Protein AF-A0A958EZ00-F1 (afdb_monomer_lite)

Structure (mmCIF, N/CA/C/O backbone):
data_AF-A0A958EZ00-F1
#
_entry.id   AF-A0A958EZ00-F1
#
loop_
_atom_site.group_PDB
_atom_site.id
_atom_site.type_symbol
_atom_site.label_atom_id
_atom_site.label_alt_id
_atom_site.label_comp_id
_atom_site.label_asym_id
_atom_site.label_entity_id
_atom_site.label_seq_id
_atom_site.pdbx_PDB_ins_code
_atom_site.Cartn_x
_atom_site.Cartn_y
_atom_site.Cartn_z
_atom_site.occupancy
_atom_site.B_iso_or_equiv
_atom_site.auth_seq_id
_atom_site.auth_comp_id
_atom_site.auth_asym_id
_atom_site.auth_atom_id
_atom_site.pdbx_PDB_model_num
ATOM 1 N N . MET A 1 1 ? -25.306 6.528 17.519 1.00 49.47 1 MET A N 1
ATOM 2 C CA . MET A 1 1 ? -23.962 6.523 16.888 1.00 49.47 1 MET A CA 1
ATOM 3 C C . MET A 1 1 ? -23.137 7.650 17.500 1.00 49.47 1 MET A C 1
ATOM 5 O O . MET A 1 1 ? -23.583 8.788 17.446 1.00 49.47 1 MET A O 1
ATOM 9 N N . LYS A 1 2 ? -22.003 7.355 18.158 1.00 48.66 2 LYS A N 1
ATOM 10 C CA . LYS A 1 2 ? -21.158 8.382 18.801 1.00 48.66 2 LYS A CA 1
ATOM 11 C C . LYS A 1 2 ? -20.414 9.184 17.727 1.00 48.66 2 LYS A C 1
ATOM 13 O O . LYS A 1 2 ? -19.671 8.603 16.942 1.00 48.66 2 LYS A O 1
ATOM 18 N N . LYS A 1 3 ? -20.613 10.503 17.704 1.00 57.28 3 LYS A N 1
ATOM 19 C CA . LYS A 1 3 ? -19.847 11.449 16.880 1.00 57.28 3 LYS A CA 1
ATOM 20 C C . LYS A 1 3 ? -18.385 11.384 17.344 1.00 57.28 3 LYS A C 1
ATOM 22 O O . LYS A 1 3 ? -18.092 11.781 18.469 1.00 57.28 3 LYS A O 1
ATOM 27 N N . GLN A 1 4 ? -17.495 10.789 16.551 1.00 63.94 4 GLN A N 1
ATOM 28 C CA . GLN A 1 4 ? -16.075 10.708 16.905 1.00 63.94 4 GLN A CA 1
ATOM 29 C C . GLN A 1 4 ? -15.435 12.094 16.766 1.00 63.94 4 GLN A C 1
ATOM 31 O O . GLN A 1 4 ? -15.678 12.798 15.787 1.00 63.94 4 GLN A O 1
ATOM 36 N N . SER A 1 5 ? -14.648 12.495 17.766 1.00 79.75 5 SER A N 1
ATOM 37 C CA . SER A 1 5 ? -13.865 13.735 17.723 1.00 79.75 5 SER A CA 1
ATOM 38 C C . SER A 1 5 ? -12.814 13.651 16.611 1.00 79.75 5 SER A C 1
ATOM 40 O O . SER A 1 5 ? -12.184 12.604 16.447 1.00 79.75 5 SER A O 1
ATOM 42 N N . GLY A 1 6 ? -12.597 14.741 15.866 1.00 77.50 6 GLY A N 1
ATOM 43 C CA . GLY A 1 6 ? -11.625 14.783 14.764 1.00 77.50 6 GLY A CA 1
ATOM 44 C C . GLY A 1 6 ? -10.209 14.377 15.190 1.00 77.50 6 GLY A C 1
ATOM 45 O O . GLY A 1 6 ? -9.520 13.670 14.458 1.00 77.50 6 GLY A O 1
ATOM 46 N N . THR A 1 7 ? -9.812 14.707 16.422 1.00 82.06 7 THR A N 1
ATOM 47 C CA . THR A 1 7 ? -8.520 14.310 17.007 1.00 82.06 7 THR A CA 1
ATOM 48 C C . THR A 1 7 ? -8.369 12.790 17.119 1.00 82.06 7 THR A C 1
ATOM 50 O O . THR A 1 7 ? -7.282 12.253 16.927 1.00 82.06 7 THR A O 1
ATOM 53 N N . LEU A 1 8 ? -9.466 12.076 17.384 1.00 81.75 8 LEU A N 1
ATOM 54 C CA . LEU A 1 8 ? -9.467 10.620 17.541 1.00 81.75 8 LEU A CA 1
ATOM 55 C C . LEU A 1 8 ? -9.341 9.908 16.185 1.00 81.75 8 LEU A C 1
ATOM 57 O O . LEU A 1 8 ? -8.690 8.870 16.089 1.00 81.75 8 LEU A O 1
ATOM 61 N N . ILE A 1 9 ? -9.904 10.497 15.125 1.00 82.81 9 ILE A N 1
ATOM 62 C CA . ILE A 1 9 ? -9.750 10.005 13.748 1.00 82.81 9 ILE A CA 1
ATOM 63 C C . ILE A 1 9 ? -8.293 10.139 13.301 1.00 82.81 9 ILE A C 1
ATOM 65 O O . ILE A 1 9 ? -7.737 9.181 12.767 1.00 82.81 9 ILE A O 1
ATOM 69 N N . LEU A 1 10 ? -7.674 11.295 13.564 1.00 85.75 10 LEU A N 1
ATOM 70 C CA . LEU A 1 10 ? -6.268 11.552 13.241 1.00 85.75 10 LEU A CA 1
ATOM 71 C C . LEU A 1 10 ? -5.329 10.606 13.991 1.00 85.75 10 LEU A C 1
ATOM 73 O O . LEU A 1 10 ? -4.479 9.981 13.363 1.00 85.75 10 LEU A O 1
ATOM 77 N N . ALA A 1 11 ? -5.515 10.440 15.303 1.00 86.12 11 ALA A N 1
ATOM 78 C CA . ALA A 1 11 ? -4.710 9.507 16.089 1.00 86.12 11 ALA A CA 1
ATOM 79 C C . ALA A 1 11 ? -4.815 8.076 15.533 1.00 86.12 11 ALA A C 1
ATOM 81 O O . ALA A 1 11 ? -3.800 7.435 15.267 1.00 86.12 11 ALA A O 1
ATOM 82 N N . ASN A 1 12 ? -6.033 7.599 15.260 1.00 82.81 12 ASN A N 1
ATOM 83 C CA . ASN A 1 12 ? -6.243 6.274 14.672 1.00 82.81 12 ASN A CA 1
ATOM 84 C C . ASN A 1 12 ? -5.625 6.133 13.274 1.00 82.81 12 ASN A C 1
ATOM 86 O O . ASN A 1 12 ? -5.130 5.056 12.944 1.00 82.81 12 ASN A O 1
ATOM 90 N N . ALA A 1 13 ? -5.643 7.197 12.465 1.00 85.25 13 ALA A N 1
ATOM 91 C CA . ALA A 1 13 ? -4.999 7.210 11.156 1.00 85.25 13 ALA A CA 1
ATOM 92 C C . ALA A 1 13 ? -3.489 7.001 11.307 1.00 85.25 13 ALA A C 1
ATOM 94 O O . ALA A 1 13 ? -2.923 6.096 10.709 1.00 85.25 13 ALA A O 1
ATOM 95 N N . VAL A 1 14 ? -2.844 7.784 12.170 1.00 87.06 14 VAL A N 1
ATOM 96 C CA . VAL A 1 14 ? -1.397 7.704 12.410 1.00 87.06 14 VAL A CA 1
ATOM 97 C C . VAL A 1 14 ? -1.005 6.307 12.900 1.00 87.06 14 VAL A C 1
ATOM 99 O O . VAL A 1 14 ? -0.127 5.678 12.313 1.00 87.06 14 VAL A O 1
ATOM 102 N N . PHE A 1 15 ? -1.704 5.775 13.907 1.00 87.88 15 PHE A N 1
ATOM 103 C CA . PHE A 1 15 ? -1.373 4.472 14.495 1.00 87.88 15 PHE A CA 1
ATOM 104 C C . PHE A 1 15 ? -1.620 3.276 13.569 1.00 87.88 15 PHE A C 1
ATOM 106 O O . PHE A 1 15 ? -0.965 2.252 13.734 1.00 87.88 15 PHE A O 1
ATOM 113 N N . LYS A 1 16 ? -2.547 3.368 12.608 1.00 85.75 16 LYS A N 1
ATOM 114 C CA . LYS A 1 16 ? -2.844 2.259 11.683 1.00 85.75 16 LYS A CA 1
ATOM 115 C C . LYS A 1 16 ? -2.095 2.377 10.360 1.00 85.75 16 LYS A C 1
ATOM 117 O O . LYS A 1 16 ? -1.569 1.387 9.854 1.00 85.75 16 LYS A O 1
ATOM 122 N N . LEU A 1 17 ? -2.056 3.577 9.784 1.00 88.06 17 LEU A N 1
ATOM 123 C CA . LEU A 1 17 ? -1.541 3.791 8.435 1.00 88.06 17 LEU A CA 1
ATOM 124 C C . LEU A 1 17 ? -0.013 3.779 8.410 1.00 88.06 17 LEU A C 1
ATOM 126 O O . LEU A 1 17 ? 0.550 3.146 7.523 1.00 88.06 17 LEU A O 1
ATOM 130 N N . ILE A 1 18 ? 0.661 4.398 9.388 1.00 87.50 18 ILE A N 1
ATOM 131 C CA . ILE A 1 18 ? 2.133 4.459 9.396 1.00 87.50 18 ILE A CA 1
ATOM 132 C C . ILE A 1 18 ? 2.758 3.059 9.465 1.00 87.50 18 ILE A C 1
ATOM 134 O O . ILE A 1 18 ? 3.585 2.761 8.602 1.00 87.50 18 ILE A O 1
ATOM 138 N N . PRO A 1 19 ? 2.363 2.161 10.393 1.00 86.69 19 PRO A N 1
ATOM 139 C CA . PRO A 1 19 ? 2.923 0.811 10.421 1.00 86.69 19 PRO A CA 1
ATOM 140 C C . PRO A 1 19 ? 2.627 0.031 9.141 1.00 86.69 19 PRO A C 1
ATOM 142 O O . PRO A 1 19 ? 3.482 -0.701 8.659 1.00 86.69 19 PRO A O 1
ATOM 145 N N . THR A 1 20 ? 1.444 0.225 8.550 1.00 88.12 20 THR A N 1
ATOM 146 C CA . THR A 1 20 ? 1.075 -0.436 7.291 1.00 88.12 20 THR A CA 1
ATOM 147 C C . THR A 1 20 ? 1.978 0.016 6.144 1.00 88.12 20 THR A C 1
ATOM 149 O O . THR A 1 20 ? 2.512 -0.820 5.422 1.00 88.12 20 THR A O 1
ATOM 152 N N . ILE A 1 21 ? 2.193 1.326 5.995 1.00 88.06 21 ILE A N 1
ATOM 153 C CA . ILE A 1 21 ? 3.086 1.883 4.971 1.00 88.06 21 ILE A CA 1
ATOM 154 C C . ILE A 1 21 ? 4.519 1.394 5.198 1.00 88.06 21 ILE A C 1
ATOM 156 O O . ILE A 1 21 ? 5.175 0.995 4.242 1.00 88.06 21 ILE A O 1
ATOM 160 N N . ALA A 1 22 ? 4.991 1.370 6.447 1.00 85.81 22 ALA A N 1
ATOM 161 C CA . ALA A 1 22 ? 6.331 0.897 6.785 1.00 85.81 22 ALA A CA 1
ATOM 162 C C . ALA A 1 22 ? 6.530 -0.590 6.449 1.00 85.81 22 ALA A C 1
ATOM 164 O O . ALA A 1 22 ? 7.544 -0.950 5.855 1.00 85.81 22 ALA A O 1
ATOM 165 N N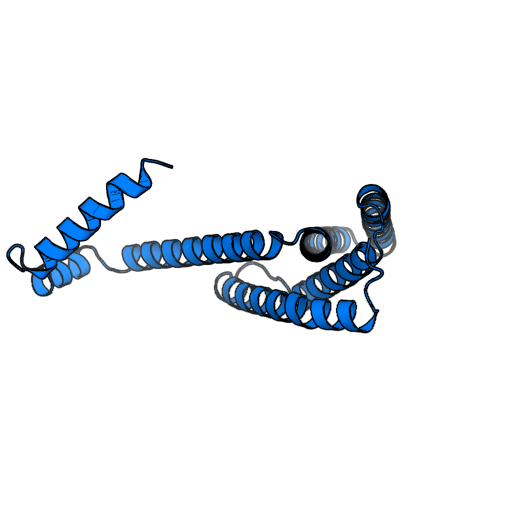 . ILE A 1 23 ? 5.553 -1.446 6.775 1.00 85.12 23 ILE A N 1
ATOM 166 C CA . ILE A 1 23 ? 5.592 -2.873 6.429 1.00 85.12 23 ILE A CA 1
ATOM 167 C C . ILE A 1 23 ? 5.604 -3.044 4.911 1.00 85.12 23 ILE A C 1
ATOM 169 O O . ILE A 1 23 ? 6.446 -3.767 4.392 1.00 85.12 23 ILE A O 1
ATOM 173 N N . VAL A 1 24 ? 4.719 -2.356 4.184 1.00 85.06 24 VAL A N 1
ATOM 174 C CA . VAL A 1 24 ? 4.677 -2.440 2.716 1.00 85.06 24 VAL A CA 1
ATOM 175 C C . VAL A 1 24 ? 5.985 -1.951 2.099 1.00 85.06 24 VAL A C 1
ATOM 177 O O . VAL A 1 24 ? 6.509 -2.620 1.216 1.00 85.06 24 VAL A O 1
ATOM 180 N N . ALA A 1 25 ? 6.557 -0.849 2.591 1.00 83.19 25 ALA A N 1
ATOM 181 C CA . ALA A 1 25 ? 7.860 -0.354 2.150 1.00 83.19 25 ALA A CA 1
ATOM 182 C C . ALA A 1 25 ? 8.962 -1.401 2.352 1.00 83.19 25 ALA A C 1
ATOM 184 O O . ALA A 1 25 ? 9.732 -1.674 1.434 1.00 83.19 25 ALA A O 1
ATOM 185 N N . TYR A 1 26 ? 9.008 -2.016 3.535 1.00 80.44 26 TYR A N 1
ATOM 186 C CA . TYR A 1 26 ? 9.975 -3.059 3.854 1.00 80.44 26 TYR A CA 1
ATOM 187 C C . TYR A 1 26 ? 9.829 -4.280 2.936 1.00 80.44 26 TYR A C 1
ATOM 189 O O . TYR A 1 26 ? 10.812 -4.719 2.341 1.00 80.44 26 TYR A O 1
ATOM 197 N N . LEU A 1 27 ? 8.603 -4.787 2.757 1.00 79.25 27 LEU A N 1
ATOM 198 C CA . LEU A 1 27 ? 8.330 -5.913 1.858 1.00 79.25 27 LEU A CA 1
ATOM 199 C C . LEU A 1 27 ? 8.697 -5.585 0.407 1.00 79.25 27 LEU A C 1
ATOM 201 O O . LEU A 1 27 ? 9.216 -6.443 -0.302 1.00 79.25 27 LEU A O 1
ATOM 205 N N . TRP A 1 28 ? 8.474 -4.344 -0.029 1.00 78.38 28 TRP A N 1
ATOM 206 C CA . TRP A 1 28 ? 8.827 -3.912 -1.377 1.00 78.38 28 TRP A CA 1
ATOM 207 C C . TRP A 1 28 ? 10.337 -3.862 -1.595 1.00 78.38 28 TRP A C 1
ATOM 209 O O . TRP A 1 28 ? 10.805 -4.268 -2.653 1.00 78.38 28 TRP A O 1
ATOM 219 N N . ILE A 1 29 ? 11.102 -3.393 -0.603 1.00 77.00 29 ILE A N 1
ATOM 220 C CA . ILE A 1 29 ? 12.572 -3.384 -0.656 1.00 77.00 29 ILE A CA 1
ATOM 221 C C . ILE A 1 29 ? 13.102 -4.818 -0.760 1.00 77.00 29 ILE A C 1
ATOM 223 O O . ILE A 1 29 ? 13.936 -5.085 -1.621 1.00 77.00 29 ILE A O 1
ATOM 227 N N . LEU A 1 30 ? 12.578 -5.739 0.056 1.00 72.94 30 LEU A N 1
ATOM 228 C CA . LEU A 1 30 ? 12.941 -7.159 -0.008 1.00 72.94 30 LEU A CA 1
ATOM 229 C C . LEU A 1 30 ? 12.594 -7.786 -1.360 1.00 72.94 30 LEU A C 1
ATOM 231 O O . LEU A 1 30 ? 13.378 -8.544 -1.924 1.00 72.94 30 LEU A O 1
ATOM 235 N N . TYR A 1 31 ? 11.415 -7.477 -1.895 1.00 73.44 31 TYR A N 1
ATOM 236 C CA . TYR A 1 31 ? 11.012 -7.980 -3.200 1.00 73.44 31 TYR A CA 1
ATOM 237 C C . TYR A 1 31 ? 11.919 -7.428 -4.307 1.00 73.44 31 TYR A C 1
ATOM 239 O O . TYR A 1 31 ? 12.465 -8.199 -5.090 1.00 73.44 31 TYR A O 1
ATOM 247 N N . ALA A 1 32 ? 12.161 -6.114 -4.321 1.00 73.94 32 ALA A N 1
ATOM 248 C CA . ALA A 1 32 ? 13.002 -5.449 -5.313 1.00 73.94 32 ALA A CA 1
ATOM 249 C C . ALA A 1 32 ? 14.454 -5.957 -5.310 1.00 73.94 32 ALA A C 1
ATOM 251 O O . ALA A 1 32 ? 15.063 -6.031 -6.373 1.00 73.94 32 ALA A O 1
ATOM 252 N N . SER A 1 33 ? 15.008 -6.350 -4.156 1.00 69.06 33 SER A N 1
ATOM 253 C CA . SER A 1 33 ? 16.350 -6.949 -4.104 1.00 69.06 33 SER A CA 1
ATOM 254 C C . SER A 1 33 ? 16.438 -8.340 -4.739 1.00 69.06 33 SER A C 1
ATOM 256 O O . SER A 1 33 ? 17.528 -8.749 -5.126 1.00 69.06 33 SER A O 1
ATOM 258 N N . ASN A 1 34 ? 15.315 -9.054 -4.864 1.00 66.88 34 ASN A N 1
ATOM 259 C CA . ASN A 1 34 ? 15.271 -10.434 -5.358 1.00 66.88 34 ASN A CA 1
ATOM 260 C C . ASN A 1 34 ? 14.912 -10.550 -6.849 1.00 66.88 34 ASN A C 1
ATOM 262 O O . ASN A 1 34 ? 15.064 -11.621 -7.429 1.00 66.88 34 ASN A O 1
ATOM 266 N N . ILE A 1 35 ? 14.449 -9.469 -7.482 1.00 65.44 35 ILE A N 1
ATOM 267 C CA . ILE A 1 35 ? 14.085 -9.437 -8.905 1.00 65.44 35 ILE A CA 1
ATOM 268 C C . ILE A 1 35 ? 14.881 -8.349 -9.637 1.00 65.44 35 ILE A C 1
ATOM 270 O O . ILE A 1 35 ? 14.462 -7.200 -9.738 1.00 65.44 35 ILE A O 1
ATOM 274 N N . SER A 1 36 ? 16.037 -8.720 -10.190 1.00 54.81 36 SER A N 1
ATOM 275 C CA . SER A 1 36 ? 16.904 -7.829 -10.982 1.00 54.81 36 SER A CA 1
ATOM 276 C C . SER A 1 36 ? 16.317 -7.430 -12.347 1.00 54.81 36 SER A C 1
ATOM 278 O O . SER A 1 36 ? 16.859 -6.553 -13.019 1.00 54.81 36 SER A O 1
ATOM 280 N N . GLU A 1 37 ? 15.216 -8.060 -12.764 1.00 55.31 37 GLU A N 1
ATOM 281 C CA . GLU A 1 37 ? 14.713 -8.016 -14.143 1.00 55.31 37 GLU A CA 1
ATOM 282 C C . GLU A 1 37 ? 13.554 -7.033 -14.358 1.00 55.31 37 GLU A C 1
ATOM 284 O O . GLU A 1 37 ? 13.335 -6.582 -15.484 1.00 55.31 37 GLU A O 1
ATOM 289 N N . ILE A 1 38 ? 12.830 -6.634 -13.303 1.00 57.09 38 ILE A N 1
ATOM 290 C CA . ILE A 1 38 ? 11.723 -5.678 -13.432 1.00 57.09 38 ILE A CA 1
ATOM 291 C C . ILE A 1 38 ? 12.191 -4.316 -12.940 1.00 57.09 38 ILE A C 1
ATOM 293 O O . ILE A 1 38 ? 12.416 -4.093 -11.753 1.00 57.09 38 ILE A O 1
ATOM 297 N N . ARG A 1 39 ? 12.287 -3.367 -13.872 1.00 58.88 39 ARG A N 1
ATOM 298 C CA . ARG A 1 39 ? 12.596 -1.958 -13.611 1.00 58.88 39 ARG A CA 1
ATOM 299 C C . ARG A 1 39 ? 11.403 -1.261 -12.935 1.00 58.88 39 ARG A C 1
ATOM 301 O O . ARG A 1 39 ? 10.800 -0.354 -13.496 1.00 58.88 39 ARG A O 1
ATOM 308 N N . THR A 1 40 ? 11.007 -1.716 -11.749 1.00 66.00 40 THR A N 1
ATOM 309 C CA . THR A 1 40 ? 10.026 -1.011 -10.919 1.00 66.00 40 THR A CA 1
ATOM 310 C C . THR A 1 40 ? 10.717 0.110 -10.160 1.00 66.00 40 THR A C 1
ATOM 312 O O . THR A 1 40 ? 11.759 -0.132 -9.562 1.00 66.00 40 THR A O 1
ATOM 315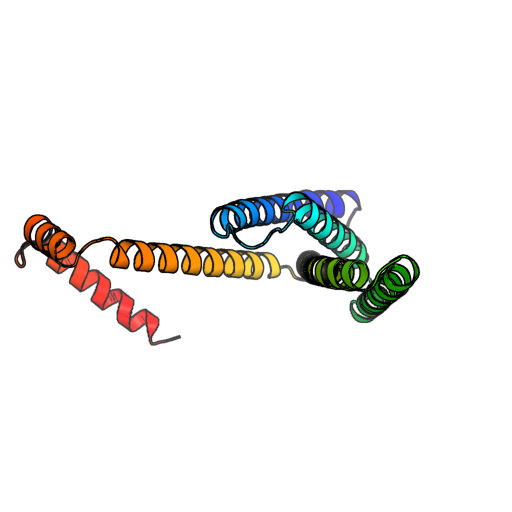 N N . ASP A 1 41 ? 10.133 1.308 -10.143 1.00 82.44 41 ASP A N 1
ATOM 316 C CA . ASP A 1 41 ? 10.538 2.379 -9.229 1.00 82.44 41 ASP A CA 1
ATOM 317 C C . ASP A 1 41 ? 9.902 2.119 -7.847 1.00 82.44 41 ASP A C 1
ATOM 319 O O . ASP A 1 41 ? 8.699 2.349 -7.668 1.00 82.44 41 ASP A O 1
ATOM 323 N N . PRO A 1 42 ? 10.661 1.601 -6.859 1.00 81.56 42 PRO A N 1
ATOM 324 C CA . PRO A 1 42 ? 10.100 1.240 -5.561 1.00 81.56 42 PRO A CA 1
ATOM 325 C C . PRO A 1 42 ? 9.610 2.474 -4.796 1.00 81.56 42 PRO A C 1
ATOM 327 O O . PRO A 1 42 ? 8.632 2.392 -4.052 1.00 81.56 42 PRO A O 1
ATOM 330 N N . VAL A 1 43 ? 10.257 3.626 -4.999 1.00 86.75 43 VAL A N 1
ATOM 331 C CA . VAL A 1 43 ? 9.899 4.873 -4.321 1.00 86.75 43 VAL A CA 1
ATOM 332 C C . VAL A 1 43 ? 8.594 5.410 -4.898 1.00 86.75 43 VAL A C 1
ATOM 334 O O . VAL A 1 43 ? 7.671 5.707 -4.138 1.00 86.75 43 VAL A O 1
ATOM 337 N N . GLY A 1 44 ? 8.475 5.457 -6.229 1.00 89.19 44 GLY A N 1
ATOM 338 C CA . GLY A 1 44 ? 7.239 5.842 -6.912 1.00 89.19 44 GLY A CA 1
ATOM 339 C C . GLY A 1 44 ? 6.047 4.977 -6.489 1.00 89.19 44 GLY A C 1
ATOM 340 O O . GLY A 1 44 ? 4.992 5.500 -6.122 1.00 89.19 44 GLY A O 1
ATOM 341 N N . ASN A 1 45 ? 6.232 3.655 -6.445 1.00 89.06 45 ASN A N 1
ATOM 342 C CA . ASN A 1 45 ? 5.191 2.711 -6.029 1.00 89.06 45 ASN A CA 1
ATOM 343 C C . ASN A 1 45 ? 4.722 2.959 -4.590 1.00 89.06 45 ASN A C 1
ATOM 345 O O . ASN A 1 45 ? 3.518 2.985 -4.321 1.00 89.06 45 ASN A O 1
ATOM 349 N N . LEU A 1 46 ? 5.661 3.194 -3.669 1.00 91.25 46 LEU A N 1
ATOM 350 C CA . LEU A 1 46 ? 5.348 3.458 -2.267 1.00 91.25 46 LEU A CA 1
ATOM 351 C C . LEU A 1 46 ? 4.604 4.785 -2.078 1.00 91.25 46 LEU A C 1
ATOM 353 O O . LEU A 1 46 ? 3.682 4.863 -1.261 1.00 91.25 46 LEU A O 1
ATOM 357 N N . ILE A 1 47 ? 4.973 5.820 -2.835 1.00 93.56 47 ILE A N 1
ATOM 358 C CA . ILE A 1 47 ? 4.288 7.118 -2.809 1.00 93.56 47 ILE A CA 1
ATOM 359 C C . ILE A 1 47 ? 2.840 6.948 -3.270 1.00 93.56 47 ILE A C 1
ATOM 361 O O . ILE A 1 47 ? 1.919 7.359 -2.562 1.00 93.56 47 ILE A O 1
ATOM 365 N N . VAL A 1 48 ? 2.624 6.294 -4.414 1.00 93.69 48 VAL A N 1
ATOM 366 C CA . VAL A 1 48 ? 1.280 6.053 -4.960 1.00 93.69 48 VAL A CA 1
ATOM 367 C C . VAL A 1 48 ? 0.431 5.229 -3.988 1.00 93.69 48 VAL A C 1
ATOM 369 O O . VAL A 1 48 ? -0.717 5.593 -3.717 1.00 93.69 48 VAL A O 1
ATOM 372 N N . PHE A 1 49 ? 1.004 4.176 -3.396 1.00 92.94 49 PHE A N 1
ATOM 373 C CA . PHE A 1 49 ? 0.341 3.380 -2.363 1.00 92.94 49 PHE A CA 1
ATOM 374 C C . PHE A 1 49 ? -0.058 4.236 -1.153 1.00 92.94 49 PHE A C 1
ATOM 376 O O . PHE A 1 49 ? -1.211 4.224 -0.724 1.00 92.94 49 PHE A O 1
ATOM 383 N N . SER A 1 50 ? 0.875 5.026 -0.620 1.00 94.44 50 SER A N 1
ATOM 384 C CA . SER A 1 50 ? 0.645 5.853 0.570 1.00 94.44 50 SER A CA 1
ATOM 385 C C . SER A 1 50 ? -0.450 6.893 0.335 1.00 94.44 50 SER A C 1
ATOM 387 O O . SER A 1 50 ? -1.330 7.064 1.178 1.00 94.44 50 SER A O 1
ATOM 389 N N . ILE A 1 51 ? -0.446 7.547 -0.830 1.00 95.50 51 ILE A N 1
ATOM 390 C CA . ILE A 1 51 ? -1.473 8.524 -1.210 1.00 95.50 51 ILE A CA 1
ATOM 391 C C . ILE A 1 51 ? -2.846 7.846 -1.305 1.00 95.50 51 ILE A C 1
ATOM 393 O O . ILE A 1 51 ? -3.807 8.333 -0.707 1.00 95.50 51 ILE A O 1
ATOM 397 N N . GLY A 1 52 ? -2.949 6.708 -2.001 1.00 93.88 52 GLY A N 1
ATOM 398 C CA . GLY A 1 52 ? -4.214 5.980 -2.149 1.00 93.88 52 GLY A CA 1
ATOM 399 C C . GLY A 1 52 ? -4.788 5.513 -0.811 1.00 93.88 52 GLY A C 1
ATOM 400 O O . GLY A 1 52 ? -5.981 5.678 -0.547 1.00 93.88 52 GLY A O 1
ATOM 401 N N . LEU A 1 53 ? -3.924 5.006 0.070 1.00 93.62 53 LEU A N 1
ATOM 402 C CA . LEU A 1 53 ? -4.280 4.552 1.411 1.00 93.62 53 LEU A CA 1
ATOM 403 C C . LEU A 1 53 ? -4.796 5.703 2.288 1.00 93.62 53 LEU A C 1
ATOM 405 O O . LEU A 1 53 ? -5.852 5.578 2.909 1.00 93.62 53 LEU A O 1
ATOM 409 N N . VAL A 1 54 ? -4.074 6.829 2.320 1.00 94.94 54 VAL A N 1
ATOM 410 C CA . VAL A 1 54 ? -4.428 8.003 3.131 1.00 94.94 54 VAL A CA 1
ATOM 411 C C . VAL A 1 54 ? -5.732 8.628 2.639 1.00 94.94 54 VAL A C 1
ATOM 413 O O . VAL A 1 54 ? -6.650 8.816 3.438 1.00 94.94 54 VAL A O 1
ATOM 416 N N . ILE A 1 55 ? -5.850 8.903 1.334 1.00 94.19 55 ILE A N 1
ATOM 417 C CA . ILE A 1 55 ? -7.061 9.506 0.755 1.00 94.19 55 ILE A CA 1
ATOM 418 C C . ILE A 1 55 ? -8.278 8.630 1.050 1.00 94.19 55 ILE A C 1
ATOM 420 O O . ILE A 1 55 ? -9.290 9.120 1.556 1.00 94.19 55 ILE A O 1
ATOM 424 N N . SER A 1 56 ? -8.164 7.329 0.781 1.00 93.62 56 SER A N 1
ATOM 425 C CA . SER A 1 56 ? -9.234 6.372 1.035 1.00 93.62 56 SER A CA 1
ATOM 426 C C . SER A 1 56 ? -9.636 6.355 2.510 1.00 93.62 56 SER A C 1
ATOM 428 O O . SER A 1 56 ? -10.810 6.545 2.833 1.00 93.62 56 SER A O 1
ATOM 430 N N . TYR A 1 57 ? -8.670 6.213 3.424 1.00 92.38 57 TYR A N 1
ATOM 431 C CA . TYR A 1 57 ? -8.949 6.164 4.858 1.00 92.38 57 TYR A CA 1
ATOM 432 C C . TYR A 1 57 ? -9.732 7.395 5.332 1.00 92.38 57 TYR A C 1
ATOM 434 O O . TYR A 1 57 ? -10.742 7.252 6.024 1.00 92.38 57 TYR A O 1
ATOM 442 N N . PHE A 1 58 ? -9.313 8.600 4.929 1.00 91.44 58 PHE A N 1
ATOM 443 C CA . PHE A 1 58 ? -10.007 9.827 5.316 1.00 91.44 58 PHE A CA 1
ATOM 444 C C . PHE A 1 58 ? -11.409 9.923 4.710 1.00 91.44 58 PHE A C 1
ATOM 446 O O . PHE A 1 58 ? -12.350 10.240 5.436 1.00 91.44 58 PHE A O 1
ATOM 453 N N . LEU A 1 59 ? -11.589 9.595 3.426 1.00 90.69 59 LEU A N 1
ATOM 454 C CA . LEU A 1 59 ? -12.915 9.594 2.793 1.00 90.69 59 LEU A CA 1
ATOM 455 C C . LEU A 1 59 ? -13.898 8.676 3.531 1.00 90.69 59 LEU A C 1
ATOM 457 O O . LEU A 1 59 ? -15.043 9.051 3.791 1.00 90.69 59 LEU A O 1
ATOM 461 N N . TYR A 1 60 ? -13.448 7.486 3.920 1.00 89.44 60 TYR A N 1
ATOM 462 C CA . TYR A 1 60 ? -14.301 6.519 4.603 1.00 89.44 60 TYR A CA 1
ATOM 463 C C . TYR A 1 60 ? -14.468 6.787 6.098 1.00 89.44 60 TYR A C 1
ATOM 465 O O . TYR A 1 60 ? -15.511 6.434 6.655 1.00 89.44 60 TYR A O 1
ATOM 473 N N . ALA A 1 61 ? -13.528 7.488 6.739 1.00 86.44 61 ALA A N 1
ATOM 474 C CA . ALA A 1 61 ? -13.696 7.979 8.106 1.00 86.44 61 ALA A CA 1
ATOM 475 C C . ALA A 1 61 ? -14.906 8.927 8.235 1.00 86.44 61 ALA A C 1
ATOM 477 O O . ALA A 1 61 ? -15.587 8.929 9.262 1.00 86.44 61 ALA A O 1
ATOM 478 N N . PHE A 1 62 ? -15.245 9.665 7.170 1.00 85.50 62 PHE A N 1
ATOM 479 C CA . PHE A 1 62 ? -16.444 10.509 7.098 1.00 85.50 62 PHE A CA 1
ATOM 480 C C . PHE A 1 62 ? -17.730 9.759 6.698 1.00 85.50 62 PHE A C 1
ATOM 482 O O . PHE A 1 62 ? -18.755 10.389 6.450 1.00 85.50 62 PHE A O 1
ATOM 489 N N . ASN A 1 63 ? -17.727 8.420 6.689 1.00 82.94 63 ASN A N 1
ATOM 490 C CA . ASN A 1 63 ? -18.871 7.568 6.328 1.00 82.94 63 ASN A CA 1
ATOM 491 C C . ASN A 1 63 ? -19.381 7.735 4.886 1.00 82.94 63 ASN A C 1
ATOM 493 O O . ASN A 1 63 ? -20.554 7.466 4.609 1.00 82.94 63 ASN A O 1
ATOM 497 N N . VAL A 1 64 ? -18.520 8.134 3.948 1.00 88.06 64 VAL A N 1
ATOM 498 C CA . VAL A 1 64 ? -18.888 8.121 2.528 1.00 88.06 64 VAL A CA 1
ATOM 499 C C . VAL A 1 64 ? -19.144 6.675 2.073 1.00 88.06 64 VAL A C 1
ATOM 501 O O . VAL A 1 64 ? -18.476 5.735 2.510 1.00 88.06 64 VAL A O 1
ATOM 504 N N . ARG A 1 65 ? -20.154 6.468 1.218 1.00 88.38 65 ARG A N 1
ATOM 505 C CA . ARG A 1 65 ? -20.517 5.135 0.708 1.00 88.38 65 ARG A CA 1
ATOM 506 C C . ARG A 1 65 ? -19.468 4.627 -0.284 1.00 88.38 65 ARG A C 1
ATOM 508 O O . ARG A 1 65 ? -19.178 5.322 -1.253 1.00 88.38 65 ARG A O 1
ATOM 515 N N . PHE A 1 66 ? -19.022 3.379 -0.101 1.00 88.00 66 PHE A N 1
ATOM 516 C CA . PHE A 1 66 ? -18.047 2.703 -0.971 1.00 88.00 66 PHE A CA 1
ATOM 517 C C . PHE A 1 66 ? -18.409 2.758 -2.455 1.00 88.00 66 PHE A C 1
ATOM 519 O O . PHE A 1 66 ? -17.558 3.069 -3.277 1.00 88.00 66 PHE A O 1
ATOM 526 N N . SER A 1 67 ? -19.674 2.528 -2.812 1.00 89.94 67 SER A N 1
ATOM 527 C CA . SER A 1 67 ? -20.098 2.546 -4.217 1.00 89.94 67 SER A CA 1
ATOM 528 C C . SER A 1 67 ? -19.863 3.902 -4.889 1.00 89.94 67 SER A C 1
ATOM 530 O O . SER A 1 67 ? -19.475 3.947 -6.049 1.00 89.94 67 SER A O 1
ATOM 532 N N . VAL A 1 68 ? -20.057 5.011 -4.166 1.00 90.81 68 VAL A N 1
ATOM 533 C CA . VAL A 1 68 ? -19.902 6.364 -4.726 1.00 90.81 68 VAL A CA 1
ATOM 534 C C . VAL A 1 68 ? -18.425 6.690 -4.929 1.00 90.81 68 VAL A C 1
ATOM 536 O O . VAL A 1 68 ? -18.023 7.131 -6.000 1.00 90.81 68 VAL A O 1
ATOM 539 N N . THR A 1 69 ? -17.599 6.428 -3.919 1.00 92.50 69 THR A N 1
ATOM 540 C CA . THR A 1 69 ? -16.149 6.654 -3.984 1.00 92.50 69 THR A CA 1
ATOM 541 C C . THR A 1 69 ? -15.461 5.720 -4.967 1.00 92.50 69 THR A C 1
ATOM 543 O O . THR A 1 69 ? -14.520 6.142 -5.626 1.00 92.50 69 THR A O 1
ATOM 546 N N . PHE A 1 70 ? -15.933 4.482 -5.112 1.00 90.12 70 PHE A N 1
ATOM 547 C CA . PHE A 1 70 ? -15.399 3.541 -6.092 1.00 90.12 70 PHE A CA 1
ATOM 548 C C . PHE A 1 70 ? -15.734 3.955 -7.530 1.00 90.12 70 PHE A C 1
ATOM 550 O O . PHE A 1 70 ? -14.873 3.868 -8.398 1.00 90.12 70 PHE A O 1
ATOM 557 N N . LEU A 1 71 ? -16.940 4.475 -7.787 1.00 93.06 71 LEU A N 1
ATOM 558 C CA . LEU A 1 71 ? -17.277 5.043 -9.098 1.00 93.06 71 LEU A CA 1
ATOM 559 C C . LEU A 1 71 ? -16.425 6.275 -9.421 1.00 93.06 71 LEU A C 1
ATOM 561 O O . LEU A 1 71 ? -15.934 6.399 -10.541 1.00 93.06 71 LEU A O 1
ATOM 565 N N . LEU A 1 72 ? -16.202 7.157 -8.441 1.00 93.06 72 LEU A N 1
ATOM 566 C CA . LEU A 1 72 ? -15.300 8.300 -8.605 1.00 93.06 72 LEU A CA 1
ATOM 567 C C . LEU A 1 72 ? -13.858 7.859 -8.873 1.00 93.06 72 LEU A C 1
ATOM 569 O O . LEU A 1 72 ? -13.199 8.440 -9.729 1.00 93.06 72 LEU A O 1
ATOM 573 N N . LEU A 1 73 ? -13.388 6.818 -8.184 1.00 93.00 73 LEU A N 1
ATOM 574 C CA . LEU A 1 73 ? -12.070 6.226 -8.394 1.00 93.00 73 LEU A CA 1
ATOM 575 C C . LEU A 1 73 ? -11.934 5.627 -9.800 1.00 93.00 73 LEU A C 1
ATOM 577 O O . LEU A 1 73 ? -10.966 5.896 -10.501 1.00 93.00 73 LEU A O 1
ATOM 581 N N . ALA A 1 74 ? -12.913 4.837 -10.237 1.00 92.56 74 ALA A N 1
ATOM 582 C CA . ALA A 1 74 ? -12.913 4.262 -11.577 1.00 92.56 74 ALA A CA 1
ATOM 583 C C . ALA A 1 74 ? -12.932 5.361 -12.652 1.00 92.56 74 ALA A C 1
ATOM 585 O O . ALA A 1 74 ? -12.169 5.306 -13.616 1.00 92.56 74 ALA A O 1
ATOM 586 N N . GLY A 1 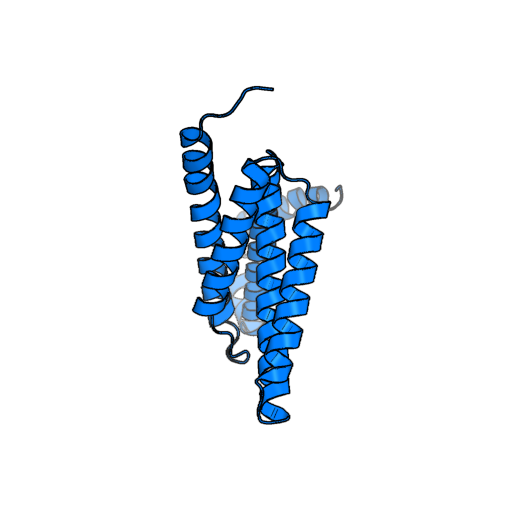75 ? -13.754 6.396 -12.451 1.00 94.31 75 GLY A N 1
ATOM 587 C CA . GLY A 1 75 ? -13.818 7.559 -13.330 1.00 94.31 75 GLY A CA 1
ATOM 588 C C . GLY A 1 75 ? -12.510 8.351 -13.375 1.00 94.31 75 GLY A C 1
ATOM 589 O O . GLY A 1 75 ? -12.091 8.767 -14.456 1.00 94.31 75 GLY A O 1
ATOM 590 N N . SER A 1 76 ? -11.834 8.538 -12.237 1.00 93.25 76 SER A N 1
ATOM 591 C CA . SER A 1 76 ? -10.561 9.263 -12.180 1.00 93.25 76 SER A CA 1
ATOM 592 C C . SER A 1 76 ? -9.429 8.487 -12.851 1.00 93.25 76 SER A C 1
ATOM 594 O O . SER A 1 76 ? -8.697 9.068 -13.650 1.00 93.25 76 SER A O 1
ATOM 596 N N . VAL A 1 77 ? -9.336 7.173 -12.620 1.00 93.50 77 VAL A N 1
ATOM 597 C CA . VAL A 1 77 ? -8.364 6.294 -13.291 1.00 93.50 77 VAL A CA 1
ATOM 598 C C . VAL A 1 77 ? -8.613 6.271 -14.800 1.00 93.50 77 VAL A C 1
ATOM 600 O O . VAL A 1 77 ? -7.680 6.454 -15.578 1.00 93.50 77 VAL A O 1
ATOM 603 N N . TYR A 1 78 ? -9.868 6.127 -15.233 1.00 93.81 78 TYR A N 1
ATOM 604 C CA . TYR A 1 78 ? -10.217 6.166 -16.655 1.00 93.81 78 TYR A CA 1
ATOM 605 C C . TYR A 1 78 ? -9.854 7.511 -17.303 1.00 93.81 78 TYR A C 1
ATOM 607 O O . TYR A 1 78 ? -9.287 7.552 -18.395 1.00 93.81 78 TYR A O 1
ATOM 615 N N . SER A 1 79 ? -10.136 8.619 -16.616 1.00 94.12 79 SER A N 1
ATOM 616 C CA . SER A 1 79 ? -9.817 9.961 -17.114 1.00 94.12 79 SER A CA 1
ATOM 617 C C . SER A 1 79 ? -8.306 10.187 -17.211 1.00 94.12 79 SER A C 1
ATOM 619 O O . SER A 1 79 ? -7.833 10.706 -18.221 1.00 94.12 79 SER A O 1
ATOM 621 N N . ALA A 1 80 ? -7.538 9.744 -16.210 1.00 92.00 80 ALA A N 1
ATOM 622 C CA . ALA A 1 80 ? -6.078 9.821 -16.220 1.00 92.00 80 ALA A CA 1
ATOM 623 C C . ALA A 1 80 ? -5.469 8.991 -17.360 1.00 92.00 80 ALA A C 1
ATOM 625 O O . ALA A 1 80 ? -4.574 9.468 -18.056 1.00 92.00 80 ALA A O 1
ATOM 626 N N . TYR A 1 81 ? -6.006 7.794 -17.613 1.00 90.12 81 TYR A N 1
ATOM 627 C CA . TYR A 1 81 ? -5.598 6.958 -18.741 1.00 90.12 81 TYR A CA 1
ATOM 628 C C . TYR A 1 81 ? -5.834 7.648 -20.091 1.00 90.12 81 TYR A C 1
ATOM 630 O O . TYR A 1 81 ? -4.948 7.695 -20.944 1.00 90.12 81 TYR A O 1
ATOM 638 N N . ARG A 1 82 ? -7.024 8.234 -20.283 1.00 90.38 82 ARG A N 1
ATOM 639 C CA . ARG A 1 82 ? -7.356 8.973 -21.512 1.00 90.38 82 ARG A CA 1
ATOM 640 C C . ARG A 1 82 ? -6.463 10.195 -21.701 1.00 90.38 82 ARG A C 1
ATOM 642 O O . ARG A 1 82 ? -6.067 10.476 -22.828 1.00 90.38 82 ARG A O 1
ATOM 649 N N . TRP A 1 83 ? -6.140 10.892 -20.615 1.00 90.12 83 TRP A N 1
ATOM 650 C CA . TRP A 1 83 ? -5.240 12.039 -20.648 1.00 90.12 83 TRP A CA 1
ATOM 651 C C . TRP A 1 83 ? -3.814 11.637 -21.041 1.00 90.12 83 TRP A C 1
ATOM 653 O O . TRP A 1 83 ? -3.237 12.263 -21.925 1.00 90.12 83 TRP A O 1
ATOM 663 N N . LEU A 1 84 ? -3.280 10.543 -20.489 1.00 86.25 84 LEU A N 1
ATOM 664 C CA . LEU A 1 84 ? -1.963 10.008 -20.861 1.00 86.25 84 LEU A CA 1
ATOM 665 C C . LEU A 1 84 ? -1.844 9.725 -22.363 1.00 86.25 84 LEU A C 1
ATOM 667 O O . LEU A 1 84 ? -0.860 10.121 -22.984 1.00 86.25 84 LEU A O 1
ATOM 671 N N . GLY A 1 85 ? -2.876 9.128 -22.964 1.00 82.38 85 GLY A N 1
ATOM 672 C CA . GLY A 1 85 ? -2.904 8.862 -24.405 1.00 82.38 85 GLY A CA 1
ATOM 673 C C . GLY A 1 85 ? -2.921 10.118 -25.289 1.00 82.38 85 GLY A C 1
ATOM 674 O O . GLY A 1 85 ? -2.640 10.020 -26.477 1.00 82.38 85 GLY A O 1
ATOM 675 N N . SER A 1 86 ? -3.235 11.295 -24.736 1.00 85.00 86 SER A N 1
ATOM 676 C CA . SER A 1 86 ? -3.191 12.571 -25.470 1.00 85.00 86 SER A CA 1
ATOM 677 C C . SER A 1 86 ? -1.828 13.274 -25.426 1.00 85.00 86 SER A C 1
ATOM 679 O O . SER A 1 86 ? -1.614 14.217 -26.182 1.00 85.00 86 SER A O 1
ATOM 681 N N . VAL A 1 87 ? -0.917 12.828 -24.552 1.00 83.75 87 VAL A N 1
ATOM 682 C CA . VAL A 1 87 ? 0.384 13.477 -24.291 1.00 83.75 87 VAL A CA 1
ATOM 683 C C . VAL A 1 87 ? 1.565 12.653 -24.829 1.00 83.75 87 VAL A C 1
ATOM 685 O O . VAL A 1 87 ? 2.672 13.166 -24.947 1.00 83.75 87 VAL A O 1
ATOM 688 N N . SER A 1 88 ? 1.366 11.381 -25.183 1.00 76.81 88 SER A N 1
ATOM 689 C CA . SER A 1 88 ? 2.429 10.526 -25.726 1.00 76.81 88 SER A CA 1
ATOM 690 C C . SER A 1 88 ? 2.729 10.844 -27.198 1.00 76.81 88 SER A C 1
ATOM 692 O O . SER A 1 88 ? 1.857 10.687 -28.050 1.00 76.81 88 SER A O 1
ATOM 694 N N . PHE A 1 89 ? 3.970 11.238 -27.506 1.00 75.88 89 PHE A N 1
ATOM 695 C CA . PHE A 1 89 ? 4.405 11.661 -28.849 1.00 75.88 89 PHE A CA 1
ATOM 696 C C . PHE A 1 89 ? 4.936 10.518 -29.747 1.00 75.88 89 PHE A C 1
ATOM 698 O O . PHE A 1 89 ? 5.330 10.773 -30.883 1.00 75.88 89 PHE A O 1
ATOM 705 N N . GLY A 1 90 ? 4.914 9.262 -29.283 1.00 84.31 90 GLY A N 1
ATOM 706 C CA . GLY A 1 90 ? 5.351 8.090 -30.053 1.00 84.31 90 GLY A CA 1
ATOM 707 C C . GLY A 1 90 ? 4.703 6.780 -29.587 1.00 84.31 90 GLY A C 1
ATOM 708 O O . GLY A 1 90 ? 4.281 6.665 -28.437 1.00 84.31 90 GLY A O 1
ATOM 709 N N . GLU A 1 91 ? 4.628 5.786 -30.479 1.00 82.19 91 GLU A N 1
ATOM 710 C CA . GLU A 1 91 ? 3.951 4.498 -30.229 1.00 82.19 91 GLU A CA 1
ATOM 711 C C . GLU A 1 91 ? 4.624 3.675 -29.116 1.00 82.19 91 GLU A C 1
ATOM 713 O O . GLU A 1 91 ? 3.948 3.120 -28.247 1.00 82.19 91 GLU A O 1
ATOM 718 N N . PHE A 1 92 ? 5.959 3.645 -29.093 1.00 84.81 92 PHE A N 1
ATOM 719 C CA . PHE A 1 92 ? 6.725 2.931 -28.066 1.00 84.81 92 PHE A CA 1
ATOM 720 C C . PHE A 1 92 ? 6.638 3.606 -26.691 1.00 84.81 92 PHE A C 1
ATOM 722 O O . PHE A 1 92 ? 6.499 2.921 -25.675 1.00 84.81 92 PHE A O 1
ATOM 729 N N . ASP A 1 93 ? 6.636 4.939 -26.656 1.00 82.56 93 ASP A N 1
ATOM 730 C CA . ASP A 1 93 ? 6.467 5.703 -25.419 1.00 82.56 93 ASP A CA 1
ATOM 731 C C . ASP A 1 93 ? 5.056 5.515 -24.855 1.00 82.56 93 ASP A C 1
ATOM 733 O O . ASP A 1 93 ? 4.889 5.256 -23.663 1.00 82.56 93 ASP A O 1
ATOM 737 N N . ALA A 1 94 ? 4.032 5.569 -25.712 1.00 84.69 94 ALA A N 1
ATOM 738 C CA . ALA A 1 94 ? 2.647 5.323 -25.320 1.00 84.69 94 ALA A CA 1
ATOM 739 C C . ALA A 1 94 ? 2.472 3.932 -24.689 1.00 84.69 94 ALA A C 1
ATOM 741 O O . ALA A 1 94 ? 1.811 3.799 -23.656 1.00 84.69 94 ALA A O 1
ATOM 742 N N . PHE A 1 95 ? 3.102 2.902 -25.265 1.00 85.81 95 PHE A N 1
ATOM 743 C CA . PHE A 1 95 ? 3.088 1.547 -24.716 1.00 85.81 95 PHE A CA 1
ATOM 744 C C . PHE A 1 95 ? 3.750 1.477 -23.333 1.00 85.81 95 PHE A C 1
ATOM 746 O O . PHE A 1 95 ? 3.145 0.969 -22.384 1.00 85.81 95 PHE A O 1
ATOM 753 N N . TYR A 1 96 ? 4.956 2.035 -23.190 1.00 85.12 96 TYR A N 1
ATOM 754 C CA . TYR A 1 96 ? 5.680 2.045 -21.919 1.00 85.12 96 TYR A CA 1
ATOM 755 C C . TYR A 1 96 ? 4.903 2.786 -20.819 1.00 85.12 96 TYR A C 1
ATOM 757 O O . TYR A 1 96 ? 4.703 2.253 -19.723 1.00 85.12 96 TYR A O 1
ATOM 765 N N . TYR A 1 97 ? 4.393 3.985 -21.120 1.00 86.38 97 TYR A N 1
ATOM 766 C CA . TYR A 1 97 ? 3.594 4.767 -20.175 1.00 86.38 97 TYR A CA 1
ATOM 767 C C . TYR A 1 97 ? 2.264 4.096 -19.828 1.00 86.38 97 TYR A C 1
ATOM 769 O O . TYR A 1 97 ? 1.830 4.184 -18.681 1.00 86.38 97 TYR A O 1
ATOM 777 N N . SER A 1 98 ? 1.635 3.387 -20.769 1.00 87.31 98 SER A N 1
ATOM 778 C CA . SER A 1 98 ? 0.405 2.635 -20.504 1.00 87.31 98 SER A CA 1
ATOM 779 C C . SER A 1 98 ? 0.636 1.501 -19.503 1.00 87.31 98 SER A C 1
ATOM 781 O O . SER A 1 98 ? -0.167 1.324 -18.585 1.00 87.31 98 SER A O 1
ATOM 783 N N . ILE A 1 99 ? 1.730 0.744 -19.640 1.00 87.50 99 ILE A N 1
ATOM 784 C CA . ILE A 1 99 ? 2.069 -0.332 -18.695 1.00 87.50 99 ILE A CA 1
ATOM 785 C C . ILE A 1 99 ? 2.404 0.246 -17.321 1.00 87.50 99 ILE A C 1
ATOM 787 O O . ILE A 1 99 ? 1.864 -0.214 -16.315 1.00 87.50 99 ILE A O 1
ATOM 791 N N . ALA A 1 100 ? 3.252 1.276 -17.269 1.00 87.19 100 ALA A N 1
ATOM 792 C CA . ALA A 1 100 ? 3.605 1.931 -16.013 1.00 87.19 100 ALA A CA 1
ATOM 793 C C . ALA A 1 100 ? 2.357 2.481 -15.304 1.00 87.19 100 ALA A C 1
ATOM 795 O O . ALA A 1 100 ? 2.164 2.250 -14.111 1.00 87.19 100 ALA A O 1
ATOM 796 N N . PHE A 1 101 ? 1.463 3.141 -16.048 1.00 90.50 101 PHE A N 1
ATOM 797 C CA . PHE A 1 101 ? 0.188 3.616 -15.521 1.00 90.50 101 PHE A CA 1
ATOM 798 C C . PHE A 1 101 ? -0.671 2.476 -14.979 1.00 90.50 101 PHE A C 1
ATOM 800 O O . PHE A 1 101 ? -1.231 2.614 -13.897 1.00 90.50 101 PHE A O 1
ATOM 807 N N . PHE A 1 102 ? -0.761 1.347 -15.686 1.00 89.75 102 PHE A N 1
ATOM 808 C CA . PHE A 1 102 ? -1.533 0.196 -15.224 1.00 89.75 102 PHE A CA 1
ATOM 809 C C . PHE A 1 102 ? -1.009 -0.346 -13.887 1.00 89.75 102 PHE A C 1
ATOM 811 O O . PHE A 1 102 ? -1.802 -0.601 -12.981 1.00 89.75 102 PHE A O 1
ATOM 818 N N . ILE A 1 103 ? 0.315 -0.446 -13.727 1.00 88.88 103 ILE A N 1
ATOM 819 C CA . ILE A 1 103 ? 0.949 -0.865 -12.468 1.00 88.88 103 ILE A CA 1
ATOM 820 C C . ILE A 1 103 ? 0.608 0.123 -11.343 1.00 88.88 103 ILE A C 1
ATOM 822 O O . ILE A 1 103 ? 0.095 -0.288 -10.300 1.00 88.88 103 ILE A O 1
ATOM 826 N N . TYR A 1 104 ? 0.815 1.426 -11.561 1.00 90.06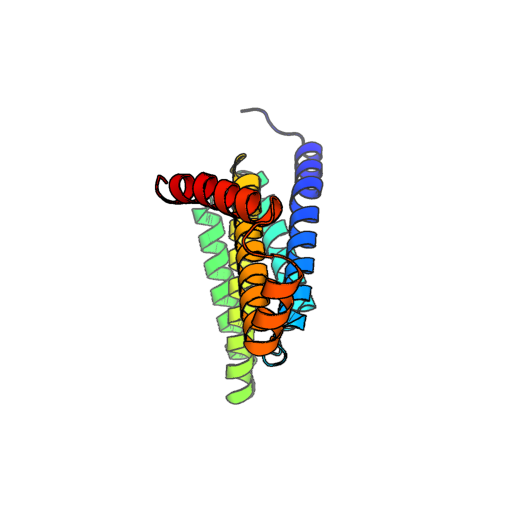 104 TYR A N 1
ATOM 827 C CA . TYR A 1 104 ? 0.496 2.448 -10.560 1.00 90.06 104 TYR A CA 1
ATOM 828 C C . TYR A 1 104 ? -0.994 2.489 -10.217 1.00 90.06 104 TYR A C 1
ATOM 830 O O . TYR A 1 104 ? -1.351 2.607 -9.046 1.00 90.06 104 TYR A O 1
ATOM 838 N N . ALA A 1 105 ? -1.874 2.347 -11.207 1.00 91.88 105 ALA A N 1
ATOM 839 C CA . ALA A 1 105 ? -3.315 2.299 -11.003 1.00 91.88 105 ALA A CA 1
ATOM 840 C C . ALA A 1 105 ? -3.720 1.070 -10.181 1.00 91.88 105 ALA A C 1
ATOM 842 O O . ALA A 1 105 ? -4.520 1.200 -9.255 1.00 91.88 105 ALA A O 1
ATOM 843 N N . ALA A 1 106 ? -3.141 -0.102 -10.455 1.00 91.38 106 ALA A N 1
ATOM 844 C CA . ALA A 1 106 ? -3.419 -1.311 -9.686 1.00 91.38 106 ALA A CA 1
ATOM 845 C C . ALA A 1 106 ? -2.981 -1.155 -8.221 1.00 91.38 106 ALA A C 1
ATOM 847 O O . ALA A 1 106 ? -3.759 -1.448 -7.311 1.00 91.38 106 ALA A O 1
ATOM 848 N N . ILE A 1 107 ? -1.777 -0.616 -7.987 1.00 90.88 107 ILE A N 1
ATOM 849 C CA . ILE A 1 107 ? -1.260 -0.315 -6.642 1.00 90.88 107 ILE A CA 1
ATOM 850 C C . ILE A 1 107 ? -2.168 0.690 -5.930 1.00 90.88 107 ILE A C 1
ATOM 852 O O . ILE A 1 107 ? -2.528 0.489 -4.770 1.00 90.88 107 ILE A O 1
ATOM 856 N N . PHE A 1 108 ? -2.578 1.753 -6.623 1.00 93.19 108 PHE A N 1
ATOM 857 C CA . PHE A 1 108 ? -3.450 2.783 -6.071 1.00 93.19 108 PHE A CA 1
ATOM 858 C C . PHE A 1 108 ? -4.820 2.224 -5.675 1.00 93.19 108 PHE A C 1
ATOM 860 O O . PHE A 1 108 ? -5.307 2.498 -4.580 1.00 93.19 108 PHE A O 1
ATOM 867 N N . VAL A 1 109 ? -5.433 1.400 -6.530 1.00 93.38 109 VAL A N 1
ATOM 868 C CA . VAL A 1 109 ? -6.720 0.746 -6.249 1.00 93.38 109 VAL A CA 1
ATOM 869 C C . VAL A 1 109 ? -6.587 -0.238 -5.087 1.00 93.38 109 VAL A C 1
ATOM 871 O O . VAL A 1 109 ? -7.435 -0.238 -4.194 1.00 93.38 109 VAL A O 1
ATOM 874 N N . ALA A 1 110 ? -5.514 -1.032 -5.038 1.00 91.12 110 ALA A N 1
ATOM 875 C CA . ALA A 1 110 ? -5.248 -1.932 -3.919 1.00 91.12 110 ALA A CA 1
ATOM 876 C C . ALA A 1 110 ? -5.108 -1.153 -2.600 1.00 91.12 110 ALA A C 1
ATOM 878 O O . ALA A 1 110 ? -5.781 -1.468 -1.616 1.00 91.12 110 ALA A O 1
ATOM 879 N N . ALA A 1 111 ? -4.318 -0.075 -2.598 1.00 92.00 111 ALA A N 1
ATOM 880 C CA . ALA A 1 111 ? -4.176 0.823 -1.456 1.00 92.00 111 ALA A CA 1
ATOM 881 C C . ALA A 1 111 ? -5.516 1.438 -1.032 1.00 92.00 111 ALA A C 1
ATOM 883 O O . ALA A 1 111 ? -5.812 1.544 0.160 1.00 92.00 111 ALA A O 1
ATOM 884 N N . TRP A 1 112 ? -6.358 1.796 -2.003 1.00 93.69 112 TRP A N 1
ATOM 885 C CA . TRP A 1 112 ? -7.686 2.339 -1.751 1.00 93.69 112 TRP A CA 1
ATOM 886 C C . TRP A 1 112 ? -8.592 1.331 -1.038 1.00 93.69 112 TRP A C 1
ATOM 888 O O . TRP A 1 112 ? -9.268 1.686 -0.071 1.00 93.69 112 TRP A O 1
ATOM 898 N N . VAL A 1 113 ? -8.596 0.066 -1.465 1.00 91.69 113 VAL A N 1
ATOM 899 C CA . VAL A 1 113 ? -9.366 -1.007 -0.811 1.00 91.69 113 VAL A CA 1
ATOM 900 C C . VAL A 1 113 ? -8.844 -1.275 0.603 1.00 91.69 113 VAL A C 1
ATOM 902 O O . VAL A 1 113 ? -9.637 -1.426 1.534 1.00 91.69 113 VAL A O 1
ATOM 905 N N . VAL A 1 114 ? -7.524 -1.263 0.798 1.00 90.56 114 VAL A N 1
ATOM 906 C CA . VAL A 1 114 ? -6.898 -1.419 2.121 1.00 90.56 114 VAL A CA 1
ATOM 907 C C . VAL A 1 114 ? -7.287 -0.264 3.054 1.00 90.56 114 VAL A C 1
ATOM 909 O O . VAL A 1 114 ? -7.725 -0.503 4.181 1.00 90.56 114 VAL A O 1
ATOM 912 N N . GLY A 1 115 ? -7.216 0.984 2.581 1.00 89.75 115 GLY A N 1
ATOM 913 C CA . GLY A 1 115 ? -7.644 2.165 3.339 1.00 89.75 115 GLY A CA 1
ATOM 914 C C . GLY A 1 115 ? -9.123 2.113 3.740 1.00 89.75 115 GLY A C 1
ATOM 915 O O . GLY A 1 115 ? -9.469 2.420 4.884 1.00 89.75 115 GLY A O 1
ATOM 916 N N . PHE A 1 116 ? -9.989 1.629 2.842 1.00 91.25 116 PHE A N 1
ATOM 917 C CA . PHE A 1 116 ? -11.403 1.377 3.131 1.00 91.25 116 PHE A CA 1
ATOM 918 C C . PHE A 1 116 ? -11.578 0.347 4.247 1.00 91.25 116 PHE A C 1
ATOM 920 O O . PHE A 1 116 ? -12.327 0.582 5.200 1.00 91.25 116 PHE A O 1
ATOM 927 N N . GLY A 1 117 ? -10.862 -0.776 4.148 1.00 88.62 117 GLY A N 1
ATOM 928 C CA . GLY A 1 117 ? -10.898 -1.844 5.138 1.00 88.62 117 GLY A CA 1
ATOM 929 C C . GLY A 1 117 ? -10.544 -1.344 6.538 1.00 88.62 117 GLY A C 1
ATOM 930 O O . GLY A 1 117 ? -11.306 -1.565 7.481 1.00 88.62 117 GLY A O 1
ATOM 931 N N . PHE A 1 118 ? -9.451 -0.585 6.663 1.00 88.88 118 PHE A N 1
ATOM 932 C CA . PHE A 1 118 ? -9.009 -0.011 7.939 1.00 88.88 118 PHE A CA 1
ATOM 933 C C . PHE A 1 118 ? -9.980 1.003 8.547 1.00 88.88 118 PHE A C 1
ATOM 935 O O . PHE A 1 118 ? -10.077 1.093 9.778 1.00 88.88 118 PHE A O 1
ATOM 942 N N . ALA A 1 119 ? -10.667 1.778 7.707 1.00 88.06 119 ALA A N 1
ATOM 943 C CA . ALA A 1 119 ? -11.630 2.775 8.156 1.00 88.06 119 ALA A CA 1
ATOM 944 C C . ALA A 1 119 ? -12.958 2.141 8.599 1.00 88.06 119 ALA A C 1
ATOM 946 O O . ALA A 1 119 ? -13.587 2.630 9.539 1.00 88.06 119 ALA A O 1
ATOM 947 N N . ARG A 1 120 ? -13.401 1.061 7.936 1.00 86.06 120 ARG A N 1
ATOM 948 C CA . ARG A 1 120 ? -14.751 0.512 8.133 1.00 86.06 120 ARG A CA 1
ATOM 949 C C . ARG A 1 120 ? -14.818 -0.700 9.053 1.00 86.06 120 ARG A C 1
ATOM 951 O O . ARG A 1 120 ? -15.809 -0.850 9.770 1.00 86.06 120 ARG A O 1
ATOM 958 N N . PHE A 1 121 ? -13.809 -1.565 9.030 1.00 86.50 121 PHE A N 1
ATOM 959 C CA . PHE A 1 121 ? -13.865 -2.860 9.697 1.00 86.50 121 PHE A CA 1
ATOM 960 C C . PHE A 1 121 ? -12.822 -2.958 10.809 1.00 86.50 121 PHE A C 1
ATOM 962 O O . PHE A 1 121 ? -11.618 -2.877 10.582 1.00 86.50 121 PHE A O 1
ATOM 969 N N . ASN A 1 122 ? -13.289 -3.217 12.031 1.00 81.62 122 ASN A N 1
ATOM 970 C CA . ASN A 1 122 ? -12.405 -3.392 13.188 1.00 81.62 122 ASN A CA 1
ATOM 971 C C . ASN A 1 122 ? -11.540 -4.662 13.098 1.00 81.62 122 ASN A C 1
ATOM 973 O O . ASN A 1 122 ? -10.483 -4.713 13.716 1.00 81.62 122 ASN A O 1
ATOM 977 N N . TRP A 1 123 ? -11.973 -5.672 12.335 1.00 85.75 123 TRP A N 1
ATOM 978 C CA . TRP A 1 123 ? -11.259 -6.940 12.144 1.00 85.75 123 TRP A CA 1
ATOM 979 C C . TRP A 1 123 ? -10.252 -6.908 10.984 1.00 85.75 123 TRP A C 1
ATOM 981 O O . TRP A 1 123 ? -9.426 -7.806 10.868 1.00 85.75 123 TRP A O 1
ATOM 991 N N . P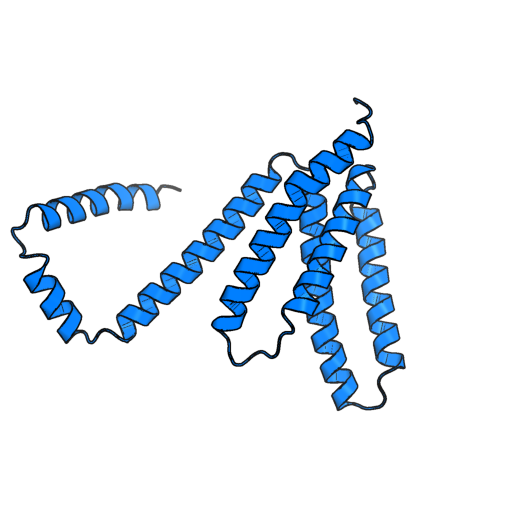HE A 1 124 ? -10.269 -5.868 10.148 1.00 83.94 124 PHE A N 1
ATOM 992 C CA . PHE A 1 124 ? -9.387 -5.772 8.982 1.00 83.94 124 PHE A CA 1
ATOM 993 C C . PHE A 1 124 ? -7.881 -5.791 9.297 1.00 83.94 124 PHE A C 1
ATOM 995 O O . PHE A 1 124 ? -7.148 -6.420 8.536 1.00 83.94 124 PHE A O 1
ATOM 1002 N N . PRO A 1 125 ? -7.385 -5.201 10.407 1.00 82.50 125 PRO A N 1
ATOM 1003 C CA . PRO A 1 125 ? -5.974 -5.329 10.771 1.00 82.50 125 PRO A CA 1
ATOM 1004 C C . PRO A 1 125 ? -5.507 -6.787 10.894 1.00 82.50 125 PRO A C 1
ATOM 1006 O O . PRO A 1 125 ? -4.382 -7.092 10.513 1.00 82.50 125 PRO A O 1
ATOM 1009 N N . TRP A 1 126 ? -6.374 -7.697 11.354 1.00 82.62 126 TRP A N 1
ATOM 1010 C CA . TRP A 1 126 ? -6.059 -9.127 11.436 1.00 82.62 126 TRP A CA 1
ATOM 1011 C C . TRP A 1 126 ? -5.924 -9.769 10.057 1.00 82.62 126 TRP A C 1
ATOM 1013 O O . TRP A 1 126 ? -5.028 -10.576 9.844 1.00 82.62 126 TRP A O 1
ATOM 1023 N N . VAL A 1 127 ? -6.768 -9.374 9.103 1.00 83.62 127 VAL A N 1
ATOM 1024 C CA . VAL A 1 127 ? -6.689 -9.842 7.710 1.00 83.62 127 VAL A CA 1
ATOM 1025 C C . VAL A 1 127 ? -5.416 -9.342 7.046 1.00 83.62 127 VAL A C 1
ATOM 1027 O O . VAL A 1 127 ? -4.732 -10.107 6.374 1.00 83.62 127 VAL A O 1
ATOM 1030 N N . ALA A 1 128 ? -5.078 -8.068 7.253 1.00 76.88 128 ALA A N 1
ATOM 1031 C CA . ALA A 1 128 ? -3.847 -7.489 6.732 1.00 76.88 128 ALA A CA 1
ATOM 1032 C C . ALA A 1 128 ? -2.615 -8.197 7.318 1.00 76.88 128 ALA A C 1
ATOM 1034 O O . ALA A 1 128 ? -1.710 -8.566 6.574 1.00 76.88 128 ALA A O 1
ATOM 1035 N N . ALA A 1 129 ? -2.610 -8.459 8.630 1.00 78.12 129 ALA A N 1
ATOM 1036 C CA . ALA A 1 129 ? -1.546 -9.211 9.290 1.00 78.12 129 ALA A CA 1
ATOM 1037 C C . ALA A 1 129 ? -1.435 -10.650 8.763 1.00 78.12 129 ALA A C 1
ATOM 1039 O O . ALA A 1 129 ? -0.329 -11.112 8.495 1.00 78.12 129 ALA A O 1
ATOM 1040 N N . LEU A 1 130 ? -2.564 -11.335 8.552 1.00 80.94 130 LEU A N 1
ATOM 1041 C CA . LEU A 1 130 ? -2.594 -12.666 7.944 1.00 80.94 130 LEU A CA 1
ATOM 1042 C C . LEU A 1 130 ? -2.012 -12.642 6.525 1.00 80.94 130 LEU A C 1
ATOM 1044 O O . LEU A 1 130 ? -1.206 -13.499 6.186 1.00 80.94 130 LEU A O 1
ATOM 1048 N N . GLY A 1 131 ? -2.374 -11.647 5.710 1.00 77.94 131 GLY A N 1
ATOM 1049 C CA . GLY A 1 131 ? -1.831 -11.488 4.360 1.00 77.94 131 GLY A CA 1
ATOM 1050 C C . GLY A 1 131 ? -0.312 -11.302 4.359 1.00 77.94 131 GLY A C 1
ATOM 1051 O O . GLY A 1 131 ? 0.388 -11.962 3.595 1.00 77.94 131 GLY A O 1
ATOM 1052 N N . VAL A 1 132 ? 0.208 -10.465 5.264 1.00 78.75 132 VAL A N 1
ATOM 1053 C CA . VAL A 1 132 ? 1.657 -10.281 5.454 1.00 78.75 132 VAL A CA 1
ATOM 1054 C C . VAL A 1 132 ? 2.324 -11.575 5.924 1.00 78.75 132 VAL A C 1
ATOM 1056 O O . VAL A 1 132 ? 3.388 -11.926 5.423 1.00 78.75 132 VAL A O 1
ATOM 1059 N N . PHE A 1 133 ? 1.700 -12.306 6.849 1.00 78.75 133 PHE A N 1
ATOM 1060 C CA . PHE A 1 133 ? 2.213 -13.585 7.336 1.00 78.75 133 PHE A CA 1
ATOM 1061 C C . PHE A 1 133 ? 2.295 -14.632 6.221 1.00 78.75 133 PHE A C 1
ATOM 1063 O O . PHE A 1 133 ? 3.327 -15.279 6.070 1.00 78.75 133 PHE A O 1
ATOM 1070 N N . VAL A 1 134 ? 1.244 -14.766 5.406 1.00 79.38 134 VAL A N 1
ATOM 1071 C CA . VAL A 1 134 ? 1.230 -15.682 4.257 1.00 79.38 134 VAL A CA 1
ATOM 1072 C C . VAL A 1 134 ? 2.312 -15.293 3.253 1.00 79.38 134 VAL A C 1
ATOM 1074 O O . VAL A 1 134 ? 3.063 -16.159 2.815 1.00 79.38 134 VAL A O 1
ATOM 1077 N N . PHE A 1 135 ? 2.453 -14.002 2.940 1.00 76.19 135 PHE A N 1
ATOM 1078 C CA . PHE A 1 135 ? 3.523 -13.525 2.064 1.00 76.19 135 PHE A CA 1
ATOM 1079 C C . PHE A 1 135 ? 4.909 -13.907 2.609 1.00 76.19 135 PHE A C 1
ATOM 1081 O O . PHE A 1 135 ? 5.689 -14.546 1.906 1.00 76.19 135 PHE A O 1
ATOM 1088 N N . ALA A 1 136 ? 5.186 -13.615 3.882 1.00 74.31 136 ALA A N 1
ATOM 1089 C CA . ALA A 1 136 ? 6.451 -13.973 4.523 1.00 74.31 136 ALA A CA 1
ATOM 1090 C C . ALA A 1 136 ? 6.692 -15.495 4.557 1.00 74.31 136 ALA A C 1
ATOM 1092 O O . ALA A 1 136 ? 7.813 -15.954 4.349 1.00 74.31 136 ALA A O 1
ATOM 1093 N N . ALA A 1 137 ? 5.649 -16.299 4.773 1.00 73.69 137 ALA A N 1
ATOM 1094 C CA . ALA A 1 137 ? 5.757 -17.753 4.712 1.00 73.69 137 ALA A CA 1
ATOM 1095 C C . ALA A 1 137 ? 6.150 -18.221 3.303 1.00 73.69 137 ALA A C 1
ATOM 1097 O O . ALA A 1 137 ? 7.045 -19.051 3.164 1.00 73.69 137 ALA A O 1
ATOM 1098 N N . THR A 1 138 ? 5.544 -17.655 2.252 1.00 75.44 138 THR A N 1
ATOM 1099 C CA . THR A 1 138 ? 5.888 -18.017 0.867 1.00 75.44 138 THR A CA 1
ATOM 1100 C C . THR A 1 138 ? 7.319 -17.643 0.494 1.00 75.44 138 THR A C 1
ATOM 1102 O O . THR A 1 138 ? 7.982 -18.427 -0.181 1.00 75.44 138 THR A O 1
ATOM 1105 N N . THR A 1 139 ? 7.835 -16.501 0.965 1.00 71.56 139 THR A N 1
ATOM 1106 C CA . THR A 1 139 ? 9.230 -16.116 0.705 1.00 71.56 139 THR A CA 1
ATOM 1107 C C . THR A 1 139 ? 10.205 -17.059 1.403 1.00 71.56 139 THR A C 1
ATOM 1109 O O . THR A 1 139 ? 11.125 -17.553 0.765 1.00 71.56 139 THR A O 1
ATOM 1112 N N . VAL A 1 140 ? 9.953 -17.409 2.671 1.00 75.31 140 VAL A N 1
ATOM 1113 C CA . VAL A 1 140 ? 10.796 -18.359 3.421 1.00 75.31 140 VAL A CA 1
ATOM 1114 C C . VAL A 1 140 ? 10.793 -19.748 2.779 1.00 75.31 140 VAL A C 1
ATOM 1116 O O . VAL A 1 140 ? 11.832 -20.401 2.705 1.00 75.31 140 VAL A O 1
ATOM 1119 N N . ILE A 1 141 ? 9.635 -20.209 2.300 1.00 75.06 141 ILE A N 1
ATOM 1120 C CA . ILE A 1 141 ? 9.520 -21.491 1.598 1.00 75.06 141 ILE A CA 1
ATOM 1121 C C . ILE A 1 141 ? 10.339 -21.471 0.298 1.00 75.06 141 ILE A C 1
ATOM 1123 O O . ILE A 1 141 ? 11.078 -22.418 0.031 1.00 75.06 141 ILE A O 1
ATOM 1127 N N . ASN A 1 142 ? 10.253 -20.393 -0.486 1.00 71.88 142 ASN A N 1
ATOM 1128 C CA . ASN A 1 142 ? 11.042 -20.245 -1.711 1.00 71.88 142 ASN A CA 1
ATOM 1129 C C . ASN A 1 142 ? 12.551 -20.234 -1.426 1.00 71.88 142 ASN A C 1
ATOM 1131 O O . ASN A 1 142 ? 13.307 -20.908 -2.128 1.00 71.88 142 ASN A O 1
ATOM 1135 N N . ASP A 1 143 ? 12.987 -19.538 -0.374 1.00 72.62 143 ASP A N 1
ATOM 1136 C CA . ASP A 1 143 ? 14.392 -19.516 0.044 1.00 72.62 143 ASP A CA 1
ATOM 1137 C C . ASP A 1 143 ? 14.867 -20.911 0.472 1.00 72.62 143 ASP A C 1
ATOM 1139 O O . ASP A 1 143 ? 15.948 -21.347 0.076 1.00 72.62 143 ASP A O 1
ATOM 1143 N N . PHE A 1 144 ? 14.043 -21.659 1.216 1.00 73.31 144 PHE A N 1
ATOM 1144 C CA . PHE A 1 144 ? 14.348 -23.036 1.611 1.00 73.31 144 PHE A CA 1
ATOM 1145 C C . PHE A 1 144 ? 14.553 -23.953 0.397 1.00 73.31 144 PHE A C 1
ATOM 1147 O O . PHE A 1 144 ? 15.546 -24.680 0.339 1.00 73.31 144 PHE A O 1
ATOM 1154 N N . PHE A 1 145 ? 13.658 -23.899 -0.595 1.00 69.25 145 PHE A N 1
ATOM 1155 C CA . PHE A 1 145 ? 13.794 -24.705 -1.812 1.00 69.25 145 PHE A CA 1
ATOM 1156 C C . PHE A 1 145 ? 14.990 -24.280 -2.671 1.00 69.25 145 PHE A C 1
ATOM 1158 O O . PHE A 1 145 ? 15.676 -25.134 -3.235 1.00 69.25 145 PHE A O 1
ATOM 1165 N N . THR A 1 146 ? 15.290 -22.982 -2.727 1.00 68.50 146 THR A N 1
ATOM 1166 C CA . THR A 1 146 ? 16.467 -22.461 -3.438 1.00 68.50 146 THR A CA 1
ATOM 1167 C C . THR A 1 146 ? 17.758 -22.948 -2.776 1.00 68.50 146 THR A C 1
ATOM 1169 O O . THR A 1 146 ? 18.633 -23.487 -3.452 1.00 68.50 146 THR A O 1
ATOM 1172 N N . LEU A 1 147 ? 17.851 -22.878 -1.444 1.00 64.12 147 LEU A N 1
ATOM 1173 C CA . LEU A 1 147 ? 18.976 -23.425 -0.677 1.00 64.12 147 LEU A CA 1
ATOM 1174 C C . LEU A 1 147 ? 19.109 -24.940 -0.855 1.00 64.12 147 LEU A C 1
ATOM 1176 O O . LEU A 1 147 ? 20.215 -25.435 -1.048 1.00 64.12 147 LEU A O 1
ATOM 1180 N N . GLN A 1 148 ? 17.997 -25.677 -0.856 1.00 65.19 148 GLN A N 1
ATOM 1181 C CA . GLN A 1 148 ? 18.002 -27.115 -1.124 1.00 65.19 148 GLN A CA 1
ATOM 1182 C C . GLN A 1 148 ? 18.533 -27.438 -2.529 1.00 65.19 148 GLN A C 1
ATOM 1184 O O . GLN A 1 148 ? 19.195 -28.454 -2.705 1.00 65.19 148 GLN A O 1
ATOM 1189 N N . SER A 1 149 ? 18.277 -26.579 -3.520 1.00 64.69 149 SER A N 1
ATOM 1190 C CA . SER A 1 149 ? 18.791 -26.755 -4.884 1.00 64.69 149 SER A CA 1
ATOM 1191 C C . SER A 1 149 ? 20.289 -26.451 -5.031 1.00 64.69 149 SER A C 1
ATOM 1193 O O . SER A 1 149 ? 20.902 -26.877 -6.005 1.00 64.69 149 SER A O 1
ATOM 1195 N N . HIS A 1 150 ? 20.880 -25.711 -4.086 1.00 63.06 150 HIS A N 1
ATOM 1196 C CA . HIS A 1 150 ? 22.303 -25.339 -4.079 1.00 63.06 150 HIS A CA 1
ATOM 1197 C C . HIS A 1 150 ? 23.144 -26.169 -3.106 1.00 63.06 150 HIS A C 1
ATOM 1199 O O . HIS A 1 150 ? 24.367 -26.211 -3.220 1.00 63.06 150 HIS A O 1
ATOM 1205 N N . LEU A 1 151 ? 22.506 -26.834 -2.144 1.00 62.47 151 LEU A N 1
ATOM 1206 C CA . LEU A 1 151 ? 23.142 -27.828 -1.297 1.00 62.47 151 LEU A CA 1
ATOM 1207 C C . LEU A 1 151 ? 23.101 -29.169 -2.033 1.00 62.47 151 LEU A C 1
ATOM 1209 O O . LEU A 1 151 ? 22.077 -29.850 -2.023 1.00 62.47 151 LEU A O 1
ATOM 1213 N N . ASP A 1 152 ? 24.218 -29.541 -2.667 1.00 61.47 152 ASP A N 1
ATOM 1214 C CA . ASP A 1 152 ? 24.397 -30.854 -3.290 1.00 61.47 152 ASP A CA 1
ATOM 1215 C C . ASP A 1 152 ? 23.864 -31.961 -2.370 1.00 61.47 152 ASP A C 1
ATOM 1217 O O . ASP A 1 152 ? 24.107 -31.961 -1.155 1.00 61.47 152 ASP A O 1
ATOM 1221 N N . ALA A 1 153 ? 23.155 -32.936 -2.948 1.00 59.97 153 ALA A N 1
ATOM 1222 C CA . ALA A 1 153 ? 22.584 -34.068 -2.212 1.00 59.97 153 ALA A CA 1
ATOM 1223 C C . ALA A 1 153 ? 23.630 -34.783 -1.330 1.00 59.97 153 ALA A C 1
ATOM 1225 O O . ALA A 1 153 ? 23.291 -35.390 -0.315 1.00 59.97 153 ALA A O 1
ATOM 1226 N N . GLU A 1 154 ? 24.907 -34.671 -1.695 1.00 57.91 154 GLU A N 1
ATOM 1227 C CA . GLU A 1 154 ? 26.063 -35.194 -0.978 1.00 57.91 154 GLU A CA 1
ATOM 1228 C C . GLU A 1 154 ? 26.375 -34.425 0.321 1.00 57.91 154 GLU A C 1
ATOM 1230 O O . GLU A 1 154 ? 26.611 -35.051 1.356 1.00 57.91 154 GLU A O 1
ATOM 1235 N N . TYR A 1 155 ? 26.251 -33.091 0.327 1.00 62.38 155 TYR A N 1
ATOM 1236 C CA . TYR A 1 155 ? 26.470 -32.261 1.519 1.00 62.38 155 TYR A CA 1
ATOM 1237 C C . TYR A 1 155 ? 25.329 -32.422 2.532 1.00 62.38 155 TYR A C 1
ATOM 1239 O O . TYR A 1 155 ? 25.570 -32.587 3.729 1.00 62.38 155 TYR A O 1
ATOM 1247 N N . LEU A 1 156 ? 24.075 -32.483 2.063 1.00 60.38 156 LEU A N 1
ATOM 1248 C CA . LEU A 1 156 ? 22.927 -32.786 2.926 1.00 60.38 156 LEU A CA 1
ATOM 1249 C C . LEU A 1 156 ? 23.020 -34.194 3.523 1.00 60.38 156 LEU A C 1
ATOM 1251 O O . LEU A 1 156 ? 22.682 -34.384 4.693 1.00 60.38 156 LEU A O 1
ATOM 1255 N N . ARG A 1 157 ? 23.525 -35.176 2.766 1.00 60.41 157 ARG A N 1
ATOM 1256 C CA . ARG A 1 157 ? 23.752 -36.538 3.266 1.00 60.41 157 ARG A CA 1
ATOM 1257 C C . ARG A 1 157 ? 24.829 -36.554 4.349 1.00 60.41 157 ARG A C 1
ATOM 1259 O O . ARG A 1 157 ? 24.599 -37.157 5.392 1.00 60.41 157 ARG A O 1
ATOM 1266 N N . GLN A 1 158 ? 25.932 -35.830 4.153 1.00 68.00 158 GLN A N 1
ATOM 1267 C CA . GLN A 1 158 ? 27.032 -35.732 5.116 1.00 68.00 158 GLN A CA 1
ATOM 1268 C C . GLN A 1 158 ? 26.626 -34.994 6.405 1.00 68.00 158 GLN A C 1
ATOM 1270 O O . GLN A 1 158 ? 26.928 -35.453 7.509 1.00 68.00 158 GLN A O 1
ATOM 1275 N N . VAL A 1 159 ? 25.881 -33.890 6.296 1.00 65.81 159 VAL A N 1
ATOM 1276 C CA . VAL A 1 159 ? 25.381 -33.127 7.452 1.00 65.81 159 VAL A CA 1
ATOM 1277 C C . VAL A 1 159 ? 24.307 -33.911 8.210 1.00 65.81 159 VAL A C 1
ATOM 1279 O O . VAL A 1 159 ? 24.351 -33.967 9.438 1.00 65.81 159 VAL A O 1
ATOM 1282 N N . THR A 1 160 ? 23.398 -34.601 7.511 1.00 61.84 160 THR A N 1
ATOM 1283 C CA . THR A 1 160 ? 22.365 -35.442 8.145 1.00 61.84 160 THR A CA 1
ATOM 1284 C C . THR A 1 160 ? 22.987 -36.604 8.918 1.00 61.84 160 THR A C 1
ATOM 1286 O O . THR A 1 160 ? 22.595 -36.855 10.054 1.00 61.84 160 THR A O 1
ATOM 1289 N N . THR A 1 161 ? 23.999 -37.280 8.362 1.00 61.69 161 THR A N 1
ATOM 1290 C CA . THR A 1 161 ? 24.678 -38.382 9.065 1.00 61.69 161 THR A CA 1
ATOM 1291 C C . THR A 1 161 ? 25.516 -37.917 10.253 1.00 61.69 161 THR A C 1
ATOM 1293 O O . THR A 1 161 ? 25.720 -38.695 11.181 1.00 61.69 161 THR A O 1
ATOM 1296 N N . THR A 1 162 ? 25.983 -36.665 10.245 1.00 64.50 162 THR A N 1
ATOM 1297 C CA . THR A 1 162 ? 26.836 -36.119 11.313 1.00 64.50 162 THR A CA 1
ATOM 1298 C C . THR A 1 162 ? 26.019 -35.468 12.435 1.00 64.50 162 THR A C 1
ATOM 1300 O O . THR A 1 162 ? 26.349 -35.637 13.605 1.00 64.50 162 THR A O 1
ATOM 1303 N N . LEU A 1 163 ? 24.933 -34.756 12.108 1.00 57.88 163 LEU A N 1
ATOM 1304 C CA . LEU A 1 163 ? 24.096 -34.052 13.091 1.00 57.88 163 LEU A CA 1
ATOM 1305 C C . LEU A 1 163 ? 22.919 -34.889 13.615 1.00 57.88 163 LEU A C 1
ATOM 1307 O O . LEU A 1 163 ? 22.452 -34.654 14.728 1.00 57.88 163 LEU A O 1
ATOM 1311 N N . LEU A 1 164 ? 22.432 -35.871 12.850 1.00 57.66 164 LEU A N 1
ATOM 1312 C CA . LEU A 1 164 ? 21.300 -36.720 13.231 1.00 57.66 164 LEU A CA 1
ATOM 1313 C C . LEU A 1 164 ? 21.641 -38.204 13.029 1.00 57.66 164 LEU A C 1
ATOM 1315 O O . LEU A 1 164 ? 21.058 -38.861 12.161 1.00 57.66 164 LEU A O 1
ATOM 1319 N N . PRO A 1 165 ? 22.555 -38.777 13.839 1.00 60.97 165 PRO A N 1
ATOM 1320 C CA . PRO A 1 165 ? 22.686 -40.224 13.886 1.00 60.97 165 PRO A CA 1
ATOM 1321 C C . PRO A 1 165 ? 21.316 -40.814 14.239 1.00 60.97 165 PRO A C 1
ATOM 1323 O O . PRO A 1 165 ? 20.625 -40.307 15.123 1.00 60.97 165 PRO A O 1
ATOM 1326 N N . ARG A 1 166 ? 20.908 -41.860 13.512 1.00 52.31 166 ARG A N 1
ATOM 1327 C CA . ARG A 1 166 ? 19.553 -42.455 13.509 1.00 52.31 166 ARG A CA 1
ATOM 1328 C C . ARG A 1 166 ? 19.024 -42.832 14.905 1.00 52.31 166 ARG A C 1
ATOM 1330 O O . ARG A 1 166 ? 17.817 -42.949 15.098 1.00 52.31 166 ARG A O 1
ATOM 1337 N N . ASP A 1 167 ? 19.925 -42.951 15.877 1.00 56.91 167 ASP A N 1
ATOM 1338 C CA . ASP A 1 167 ? 19.646 -43.308 17.267 1.00 56.91 167 ASP A CA 1
ATOM 1339 C C . ASP A 1 167 ? 19.611 -42.113 18.238 1.00 56.91 167 ASP A C 1
ATOM 1341 O O . ASP A 1 167 ? 19.413 -42.300 19.439 1.00 56.91 167 ASP A O 1
ATOM 1345 N N . SER A 1 168 ? 19.775 -40.876 17.754 1.00 60.25 168 SER A N 1
ATOM 1346 C CA . SER A 1 168 ? 19.789 -39.690 18.611 1.00 60.25 168 SER A CA 1
ATOM 1347 C C . SER A 1 168 ? 18.387 -39.319 19.104 1.00 60.25 168 SER A C 1
ATOM 1349 O O . SER A 1 168 ? 17.390 -39.371 18.375 1.00 60.25 168 SER A O 1
ATOM 1351 N N . LEU A 1 169 ? 18.312 -38.889 20.367 1.00 56.28 169 LEU A N 1
ATOM 1352 C CA . LEU A 1 169 ? 17.090 -38.359 20.983 1.00 56.28 169 LEU A CA 1
ATOM 1353 C C . LEU A 1 169 ? 16.504 -37.185 20.189 1.00 56.28 169 LEU A C 1
ATOM 1355 O O . LEU A 1 169 ? 15.289 -37.032 20.148 1.00 56.28 169 LEU A O 1
ATOM 1359 N N . VAL A 1 170 ? 17.351 -36.403 19.513 1.00 58.34 170 VAL A N 1
ATOM 1360 C CA . VAL A 1 170 ? 16.937 -35.264 18.685 1.00 58.34 170 VAL A CA 1
ATOM 1361 C C . VAL A 1 170 ? 16.186 -35.740 17.445 1.00 58.34 170 VAL A C 1
ATOM 1363 O O . VAL A 1 170 ? 15.145 -35.176 17.127 1.00 58.34 170 VAL A O 1
ATOM 1366 N N . HIS A 1 171 ? 16.636 -36.819 16.793 1.00 59.22 171 HIS A N 1
ATOM 1367 C CA . HIS A 1 171 ? 15.908 -37.405 15.666 1.00 59.22 171 HIS A CA 1
ATOM 1368 C C . HIS A 1 171 ? 14.518 -37.871 16.110 1.00 59.22 171 HIS A C 1
ATOM 1370 O O . HIS A 1 171 ? 13.520 -37.457 15.532 1.00 59.22 171 HIS A O 1
ATOM 1376 N N . ARG A 1 172 ? 14.436 -38.627 17.215 1.00 60.75 172 ARG A N 1
ATOM 1377 C CA . ARG A 1 172 ? 13.155 -39.104 17.770 1.00 60.75 172 ARG A CA 1
ATOM 1378 C C . ARG A 1 172 ? 12.234 -37.956 18.184 1.00 60.75 172 ARG A C 1
ATOM 1380 O O . ARG A 1 172 ? 11.034 -38.025 17.939 1.00 60.75 172 ARG A O 1
ATOM 1387 N N . PHE A 1 173 ? 12.789 -36.899 18.774 1.00 65.38 173 PHE A N 1
ATOM 1388 C CA . PHE A 1 173 ? 12.041 -35.713 19.182 1.00 65.38 173 PHE A CA 1
ATOM 1389 C C . PHE A 1 173 ? 11.502 -34.935 17.977 1.00 65.38 173 PHE A C 1
ATOM 1391 O O . PHE A 1 173 ? 10.327 -34.589 17.959 1.00 65.38 173 PHE A O 1
ATOM 1398 N N . VAL A 1 174 ? 12.315 -34.730 16.937 1.00 65.25 174 VAL A N 1
ATOM 1399 C CA . VAL A 1 174 ? 11.899 -34.050 15.700 1.00 65.25 174 VAL A CA 1
ATOM 1400 C C . VAL A 1 174 ? 10.860 -34.876 14.941 1.00 65.25 174 VAL A C 1
ATOM 1402 O O . VAL A 1 174 ? 9.872 -34.315 14.476 1.00 65.25 174 VAL A O 1
ATOM 1405 N N . THR A 1 175 ? 11.012 -36.202 14.864 1.00 65.88 175 THR A N 1
ATOM 1406 C CA . THR A 1 175 ? 10.004 -37.075 14.241 1.00 65.88 175 THR A CA 1
ATOM 1407 C C . THR A 1 175 ? 8.688 -37.065 15.019 1.00 65.88 175 THR A C 1
ATOM 1409 O O . THR A 1 175 ? 7.628 -37.005 14.403 1.00 65.88 175 THR A O 1
ATOM 1412 N N . LEU A 1 176 ? 8.729 -37.068 16.357 1.00 66.25 176 LEU A N 1
ATOM 1413 C CA . LEU A 1 176 ? 7.528 -36.942 17.192 1.00 66.25 176 LEU A CA 1
ATOM 1414 C C . LEU A 1 176 ? 6.845 -35.584 17.009 1.00 66.25 176 LEU A C 1
ATOM 1416 O O . LEU A 1 176 ? 5.632 -35.531 16.838 1.00 66.25 176 LEU A O 1
ATOM 1420 N N . LEU A 1 177 ? 7.617 -34.498 16.988 1.00 63.97 177 LEU A N 1
ATOM 1421 C CA . LEU A 1 177 ? 7.104 -33.141 16.804 1.00 63.97 177 LEU A CA 1
ATOM 1422 C C . LEU A 1 177 ? 6.474 -32.980 15.409 1.00 63.97 177 LEU A C 1
ATOM 1424 O O . LEU A 1 177 ? 5.378 -32.437 15.280 1.00 63.97 177 LEU A O 1
ATOM 1428 N N . PHE A 1 178 ? 7.101 -33.552 14.378 1.00 60.88 178 PHE A N 1
ATOM 1429 C CA . PHE A 1 178 ? 6.556 -33.601 13.022 1.00 60.88 178 PHE A CA 1
ATOM 1430 C C . PHE A 1 178 ? 5.257 -34.424 12.957 1.00 60.88 178 PHE A C 1
ATOM 1432 O O . PHE A 1 178 ? 4.255 -33.948 12.430 1.00 60.88 178 PHE A O 1
ATOM 1439 N N . LEU A 1 179 ? 5.220 -35.613 13.571 1.00 59.12 179 LEU A N 1
ATOM 1440 C CA . LEU A 1 179 ? 4.017 -36.457 13.635 1.00 59.12 179 LEU A CA 1
ATOM 1441 C C . LEU A 1 179 ? 2.868 -35.830 14.439 1.00 59.12 179 LEU A C 1
ATOM 1443 O O . LEU A 1 179 ? 1.714 -36.160 14.180 1.00 59.12 179 LEU A O 1
ATOM 1447 N N . MET A 1 180 ? 3.151 -34.923 15.379 1.00 63.81 180 MET A N 1
ATOM 1448 C CA . MET A 1 180 ? 2.119 -34.183 16.116 1.00 63.81 180 MET A CA 1
ATOM 1449 C C . MET A 1 180 ? 1.533 -33.008 15.319 1.00 63.81 180 MET A C 1
ATOM 1451 O O . MET A 1 180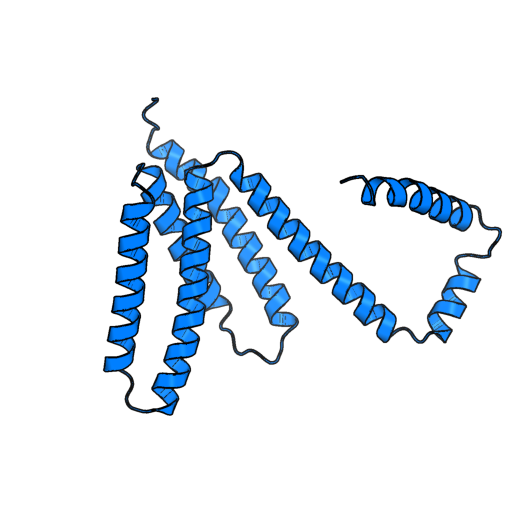 ? 0.350 -32.715 15.470 1.00 63.81 180 MET A O 1
ATOM 1455 N N . ILE A 1 181 ? 2.319 -32.346 14.462 1.00 50.22 181 ILE A N 1
ATOM 1456 C CA . ILE A 1 181 ? 1.866 -31.181 13.676 1.00 50.22 181 ILE A CA 1
ATOM 1457 C C . ILE A 1 181 ? 1.127 -31.603 12.397 1.00 50.22 181 ILE A C 1
ATOM 1459 O O . ILE A 1 181 ? 0.146 -30.970 12.012 1.00 50.22 181 ILE A O 1
ATOM 1463 N N . VAL A 1 182 ? 1.555 -32.692 11.756 1.00 49.41 182 VAL A N 1
ATOM 1464 C CA . VAL A 1 182 ? 0.966 -33.196 10.503 1.00 49.41 182 VAL A CA 1
ATOM 1465 C C . VAL A 1 182 ? -0.558 -33.414 10.575 1.00 49.41 182 VAL A C 1
ATOM 1467 O O . VAL A 1 182 ? -1.244 -32.915 9.687 1.00 49.41 182 VAL A O 1
ATOM 1470 N N . PRO A 1 183 ? -1.145 -34.069 11.597 1.00 43.59 183 PRO A N 1
ATOM 1471 C CA . PRO A 1 183 ? -2.598 -34.247 11.659 1.00 43.59 183 PRO A CA 1
ATOM 1472 C C . PRO A 1 183 ? -3.365 -32.934 11.877 1.00 43.59 183 PRO A C 1
ATOM 1474 O O . PRO A 1 183 ? -4.504 -32.828 11.433 1.00 43.59 183 PRO A O 1
ATOM 1477 N N . VAL A 1 184 ? -2.753 -31.910 12.482 1.00 47.94 184 VAL A N 1
ATOM 1478 C CA . VAL A 1 184 ? -3.379 -30.582 12.641 1.00 47.94 184 VAL A CA 1
ATOM 1479 C C . VAL A 1 184 ? -3.522 -29.873 11.290 1.00 47.94 184 VAL A C 1
ATOM 1481 O O . VAL A 1 184 ? -4.471 -29.121 11.095 1.00 47.94 184 VAL A O 1
ATOM 1484 N N . MET A 1 185 ? -2.644 -30.167 10.327 1.00 42.31 185 MET A N 1
ATOM 1485 C CA . MET A 1 185 ? -2.707 -29.593 8.977 1.00 42.31 185 MET A CA 1
ATOM 1486 C C . MET A 1 185 ? -3.756 -30.249 8.061 1.00 42.31 185 MET A C 1
ATOM 1488 O O . MET A 1 185 ? -4.006 -29.734 6.977 1.00 42.31 185 MET A O 1
ATOM 1492 N N . PHE A 1 186 ? -4.380 -31.358 8.479 1.00 43.47 186 PHE A N 1
ATOM 1493 C CA . PHE A 1 186 ? -5.385 -32.082 7.683 1.00 43.47 186 PHE A CA 1
ATOM 1494 C C . PHE A 1 186 ? -6.819 -31.967 8.223 1.00 43.47 186 PHE A C 1
ATOM 1496 O O . PHE A 1 186 ? -7.724 -32.589 7.671 1.00 43.47 186 PHE A O 1
ATOM 1503 N N . TYR A 1 187 ? -7.040 -31.171 9.276 1.00 46.91 187 TYR A N 1
ATOM 1504 C CA . TYR A 1 187 ? -8.365 -30.940 9.873 1.00 46.91 187 TYR A CA 1
ATOM 1505 C C . TYR A 1 187 ? -8.874 -29.490 9.756 1.00 46.91 187 TYR A C 1
ATOM 1507 O O . TYR A 1 187 ? -9.783 -29.108 10.494 1.00 46.91 187 TYR A O 1
ATOM 1515 N N . SER A 1 188 ? -8.350 -28.688 8.824 1.00 41.94 188 SER A N 1
ATOM 1516 C CA . SER A 1 188 ? -8.918 -27.370 8.483 1.00 41.94 188 SER A CA 1
ATOM 1517 C C . SER A 1 188 ? -9.297 -27.278 7.015 1.00 41.94 188 SER A C 1
ATOM 1519 O O . SER A 1 188 ? -8.376 -27.488 6.193 1.00 41.94 188 SER A O 1
#

Sequence (188 aa):
MKKQSGTLILANAVFKLIPTIAIVAYLWILYASNISEIRTDPVGNLIVFSIGLVISYFLYAFNVRFSVTFLLLAGSVYSAYRWLGSVSFGEFDAFYYSIAFFIYAAIFVAAWVVGFGFARFNWFPWVAALGVFVFAATTVINDFFTLQSHLDAEYLRQVTTTLLPRDSLVHRFVTLLFLMIVPVMFYS

Secondary structure (DSSP, 8-state):
-----HHHHHHHHHHHHHHHHHHHHHHHHHHHHH-TT----HHHHHHHHHHHHHHHHHHHHTT--HHHHHHHHHHHHHHHHHHHHHH--SHHHHHHHHHHHHHHHHHHHHHHHHHHHHHH-TTHHHHHHHHHHHHHHHHHHHHHHHHHHHS-HHHHHHHHHHH--TT-HHHHHHHHHHHHHGGGGG--

Foldseek 3Di:
DDDDDPVVLVVLCCVPLVVLLVLLLVVLVVVCVVDPPDPDPSVLLSVLLSVLLSVLLVCCLVVDDPVVVVVVLVVVLVVVLVVLVVPDPDDVSNVVVNVNSVSSSVSSVVSNVLSNCSNPPPCSVVVSVVVSVVVVVVVVVVVVVVVVVVCPPVNVVVCCCVVPPPPDPVVVVVVVVVVVVVVVVVPD

Radius of gyration: 23.77 Å; chains: 1; bounding box: 51×58×51 Å

pLDDT: mean 77.96, std 13.87, range [41.94, 95.5]